Protein AF-A0A371CK07-F1 (afdb_monomer_lite)

Foldseek 3Di:
DQEDEAEQDDPADAVQVVCVVCLNHAEYEYDHPPPPPDLADDPLLVVLLVRNQVLQVDPPTPHARAEYAEYEEALSNLLSNNGQYAYAEYEYPEPREEPNCLVSVLSSLQRHLYQYYAYEYEYDCNLVSVLVSLQDPSVQNHAYYHYEYEYALVCLQPLVLVSLVSSLVSLLNHLYAEAHYEYEDAHNDDDCVPDDPDPDDDDPPDRRNHLVSVVPDDPQVSVVSSCVSRVNYAWYKYWYFPSDDDDDPDDTPIDIHIDGDPPDDD

Radius of gyration: 21.08 Å; chains: 1; bounding box: 51×29×76 Å

Secondary structure (DSSP, 8-state):
--EEEEESS-SS--HHHHHHH-TT--EEEEESSGGG--SS--HHHHHHHHHHHHHHHSTT---S-S-EEEEES-HHHHHHHT--S-EEEEE--TT-B-GGGHHHHHHHHHHTT-SEEEEEEESTTHHHHHHHHHHSGGGTT--EEEEEEE--GGGTTS-HHHHHHHHHHHHTTS--SEEEEEEE-TT-SPPGGG----SSS---PPPPHHHHHHHH--HHHHHHHHHHH-TT--EEEEEEE-S--SSS------EEEEEE------

Structure (mmCIF, N/CA/C/O backbone):
data_AF-A0A371CK07-F1
#
_entry.id   AF-A0A371CK07-F1
#
loop_
_atom_site.group_PDB
_atom_site.id
_atom_site.type_symbol
_atom_site.label_atom_id
_atom_site.label_alt_id
_atom_site.label_comp_id
_atom_site.label_asym_id
_atom_site.label_entity_id
_atom_site.label_seq_id
_atom_site.pdbx_PDB_ins_code
_atom_site.Cartn_x
_atom_site.Cartn_y
_atom_site.Cartn_z
_atom_site.occupancy
_atom_site.B_iso_or_equiv
_atom_site.auth_seq_id
_atom_site.auth_comp_id
_atom_site.auth_asym_id
_atom_site.auth_atom_id
_atom_site.pdbx_PDB_model_num
ATOM 1 N N . MET A 1 1 ? 5.806 -17.528 -21.818 1.00 67.38 1 MET A N 1
ATOM 2 C CA . MET A 1 1 ? 5.915 -17.687 -20.349 1.00 67.38 1 MET A CA 1
ATOM 3 C C . MET A 1 1 ? 5.218 -16.496 -19.688 1.00 67.38 1 MET A C 1
ATOM 5 O O . MET A 1 1 ? 5.506 -15.380 -20.093 1.00 67.38 1 MET A O 1
ATOM 9 N N . ARG A 1 2 ? 4.246 -16.710 -18.781 1.00 90.62 2 ARG A N 1
ATOM 10 C CA . ARG A 1 2 ? 3.428 -15.634 -18.153 1.00 90.62 2 ARG A CA 1
ATOM 11 C C . ARG A 1 2 ? 3.795 -15.343 -16.693 1.00 90.62 2 ARG A C 1
ATOM 13 O O . ARG A 1 2 ? 3.223 -14.444 -16.086 1.00 90.62 2 ARG A O 1
ATOM 20 N N . ARG A 1 3 ? 4.719 -16.114 -16.125 1.00 95.56 3 ARG A N 1
ATOM 21 C CA . ARG A 1 3 ? 5.162 -16.002 -14.735 1.00 95.56 3 ARG A CA 1
ATOM 22 C C . ARG A 1 3 ? 6.683 -15.982 -14.725 1.00 95.56 3 ARG A C 1
ATOM 24 O O . ARG A 1 3 ? 7.285 -16.824 -15.387 1.00 95.56 3 ARG A O 1
ATOM 31 N N . LEU A 1 4 ? 7.270 -15.045 -13.997 1.00 93.62 4 LEU A N 1
ATOM 32 C CA . LEU A 1 4 ? 8.710 -14.915 -13.816 1.00 93.62 4 LEU A CA 1
ATOM 33 C C . LEU A 1 4 ? 8.997 -14.821 -12.321 1.00 93.62 4 LEU A C 1
ATOM 35 O O . LEU A 1 4 ? 8.285 -14.146 -11.578 1.00 93.62 4 LEU A O 1
ATOM 39 N N . THR A 1 5 ? 10.031 -15.521 -11.880 1.00 92.25 5 THR A N 1
ATOM 40 C CA . THR A 1 5 ? 10.536 -15.439 -10.514 1.00 92.25 5 THR A CA 1
ATOM 41 C C . THR A 1 5 ? 12.024 -15.163 -10.587 1.00 92.25 5 THR A C 1
ATOM 43 O O . THR A 1 5 ? 12.745 -15.895 -11.259 1.00 92.25 5 THR A O 1
ATOM 46 N N . ILE A 1 6 ? 12.457 -14.094 -9.930 1.00 88.75 6 ILE A N 1
ATOM 47 C CA . ILE A 1 6 ? 13.848 -13.656 -9.872 1.00 88.75 6 ILE A CA 1
ATOM 48 C C . ILE A 1 6 ? 14.352 -13.964 -8.466 1.00 88.75 6 ILE A C 1
ATOM 50 O O . ILE A 1 6 ? 13.776 -13.492 -7.487 1.00 88.75 6 ILE A O 1
ATOM 54 N N . ARG A 1 7 ? 15.393 -14.791 -8.370 1.00 85.44 7 ARG A N 1
ATOM 55 C CA . ARG A 1 7 ? 16.017 -15.214 -7.109 1.00 85.44 7 ARG A CA 1
ATOM 56 C C . ARG A 1 7 ? 17.527 -15.131 -7.235 1.00 85.44 7 ARG A C 1
ATOM 58 O O . ARG A 1 7 ? 18.016 -15.423 -8.314 1.00 85.44 7 ARG A O 1
ATOM 65 N N . ASN A 1 8 ? 18.215 -14.775 -6.147 1.00 66.62 8 ASN A N 1
ATOM 66 C CA . ASN A 1 8 ? 19.645 -15.003 -5.850 1.00 66.62 8 ASN A CA 1
ATOM 67 C C . ASN A 1 8 ? 20.728 -14.763 -6.933 1.00 66.62 8 ASN A C 1
ATOM 69 O O . ASN A 1 8 ? 21.891 -15.053 -6.666 1.00 66.62 8 ASN A O 1
ATOM 73 N N . ASP A 1 9 ? 20.410 -14.202 -8.100 1.00 58.09 9 ASP A N 1
ATOM 74 C CA . ASP A 1 9 ? 21.341 -14.192 -9.236 1.00 58.09 9 ASP A CA 1
ATOM 75 C C . ASP A 1 9 ? 21.951 -12.808 -9.524 1.00 58.09 9 ASP A C 1
ATOM 77 O O . ASP A 1 9 ? 23.034 -12.723 -10.097 1.00 58.09 9 ASP A O 1
ATOM 81 N N . CYS A 1 10 ? 21.296 -11.711 -9.124 1.00 61.22 10 CYS A N 1
ATOM 82 C CA . CYS A 1 10 ? 21.758 -10.327 -9.301 1.00 61.22 10 CYS A CA 1
ATOM 83 C C . CYS A 1 10 ? 21.074 -9.415 -8.275 1.00 61.22 10 CYS A C 1
ATOM 85 O O . CYS A 1 10 ? 19.855 -9.474 -8.135 1.00 61.22 10 CYS A O 1
ATOM 87 N N . ARG A 1 11 ? 21.841 -8.534 -7.616 1.00 71.44 11 ARG A N 1
ATOM 88 C CA . ARG A 1 11 ? 21.353 -7.632 -6.556 1.00 71.44 11 ARG A CA 1
ATOM 89 C C . ARG A 1 11 ? 20.176 -6.751 -7.012 1.00 71.44 11 ARG A C 1
ATOM 91 O O . ARG A 1 11 ? 19.205 -6.617 -6.283 1.00 71.44 11 ARG A O 1
ATOM 98 N N . TYR A 1 12 ? 20.235 -6.246 -8.249 1.00 84.50 12 TYR A N 1
ATOM 99 C CA . TYR A 1 12 ? 19.142 -5.533 -8.916 1.00 84.50 12 TYR A CA 1
ATOM 100 C C . TYR A 1 12 ? 19.119 -5.879 -10.414 1.00 84.50 12 TYR A C 1
ATOM 102 O O . TYR A 1 12 ? 20.015 -5.460 -11.156 1.00 84.50 12 TYR A O 1
ATOM 110 N N . PRO A 1 13 ? 18.142 -6.664 -10.898 1.00 87.88 13 PRO A N 1
ATOM 111 C CA . PRO A 1 13 ? 18.114 -7.098 -12.289 1.00 87.88 13 PRO A CA 1
ATOM 112 C C . PRO A 1 13 ? 17.780 -5.935 -13.236 1.00 87.88 13 PRO A C 1
ATOM 114 O O . PRO A 1 13 ? 17.049 -5.001 -12.895 1.00 87.88 13 PRO A O 1
ATOM 117 N N . ARG A 1 14 ? 18.295 -6.015 -14.469 1.00 90.31 14 ARG A N 1
ATOM 118 C CA . ARG A 1 14 ? 17.934 -5.086 -15.547 1.00 90.31 14 ARG A CA 1
ATOM 119 C C . ARG A 1 14 ? 16.592 -5.482 -16.152 1.00 90.31 14 ARG A C 1
ATOM 121 O O . ARG A 1 14 ? 16.428 -6.624 -16.579 1.00 90.31 14 ARG A O 1
ATOM 128 N N . LEU A 1 15 ? 15.656 -4.540 -16.250 1.00 90.75 15 LEU A N 1
ATOM 129 C CA . LEU A 1 15 ? 14.314 -4.835 -16.762 1.00 90.75 15 LEU A CA 1
ATOM 130 C C . LEU A 1 15 ? 14.246 -5.019 -18.278 1.00 90.75 15 LEU A C 1
ATOM 132 O O . LEU A 1 15 ? 13.551 -5.921 -18.738 1.00 90.75 15 LEU A O 1
ATOM 136 N N . ALA A 1 16 ? 14.952 -4.207 -19.070 1.00 91.75 16 ALA A N 1
ATOM 137 C CA . ALA A 1 16 ? 14.798 -4.226 -20.530 1.00 91.75 16 ALA A CA 1
ATOM 138 C C . ALA A 1 16 ? 14.999 -5.621 -21.176 1.00 91.75 16 ALA A C 1
ATOM 140 O O . ALA A 1 16 ? 14.166 -6.009 -22.003 1.00 91.75 16 ALA A O 1
ATOM 141 N N . PRO A 1 17 ? 16.012 -6.430 -20.793 1.00 91.50 17 PRO A N 1
ATOM 142 C CA . PRO A 1 17 ? 16.138 -7.804 -21.287 1.00 91.50 17 PRO A CA 1
ATOM 143 C C . PRO A 1 17 ? 14.953 -8.700 -20.900 1.00 91.50 17 PRO A C 1
ATOM 145 O O . PRO A 1 17 ? 14.484 -9.491 -21.718 1.00 91.50 17 PRO A O 1
ATOM 148 N N . LEU A 1 18 ? 14.437 -8.553 -19.676 1.00 91.50 18 LEU A N 1
ATOM 149 C CA . LEU A 1 18 ? 13.309 -9.339 -19.176 1.00 91.50 18 LEU A CA 1
ATOM 150 C C . LEU A 1 18 ? 12.012 -8.985 -19.904 1.00 91.50 18 LEU A C 1
ATOM 152 O O . LEU A 1 18 ? 11.252 -9.880 -20.265 1.00 91.50 18 LEU A O 1
ATOM 156 N N . ILE A 1 19 ? 11.778 -7.701 -20.177 1.00 92.88 19 ILE A N 1
ATOM 157 C CA . ILE A 1 19 ? 10.600 -7.256 -20.927 1.00 92.88 19 ILE A CA 1
ATOM 158 C C . ILE A 1 19 ? 10.635 -7.819 -22.354 1.00 92.88 19 ILE A C 1
ATOM 160 O O . ILE A 1 19 ? 9.629 -8.350 -22.824 1.00 92.88 19 ILE A O 1
ATOM 164 N N . ARG A 1 20 ? 11.800 -7.783 -23.021 1.00 92.25 20 ARG A N 1
ATOM 165 C CA . ARG A 1 20 ? 11.984 -8.364 -24.367 1.00 92.25 20 ARG A CA 1
ATOM 166 C C . ARG A 1 20 ? 11.754 -9.877 -24.384 1.00 92.25 20 ARG A C 1
ATOM 168 O O . ARG A 1 20 ? 11.103 -10.378 -25.295 1.00 92.25 20 ARG A O 1
ATOM 175 N N . ALA A 1 21 ? 12.270 -10.598 -23.389 1.00 92.88 21 ALA A N 1
ATOM 176 C CA . ALA A 1 21 ? 12.122 -12.051 -23.295 1.00 92.88 21 ALA A CA 1
ATOM 177 C C . ALA A 1 21 ? 10.692 -12.484 -22.919 1.00 92.88 21 ALA A C 1
ATOM 179 O O . ALA A 1 21 ? 10.221 -13.540 -23.350 1.00 92.88 21 ALA A O 1
ATOM 180 N N . TYR A 1 22 ? 9.986 -11.667 -22.132 1.00 94.00 22 TYR A N 1
ATOM 181 C CA . TYR A 1 22 ? 8.676 -11.987 -21.566 1.00 94.00 22 TYR A CA 1
ATOM 182 C C . TYR A 1 22 ? 7.652 -10.862 -21.804 1.00 94.00 22 TYR A C 1
ATOM 184 O O . TYR A 1 22 ? 7.143 -10.285 -20.845 1.00 94.00 22 TYR A O 1
ATOM 192 N N . PRO A 1 23 ? 7.274 -10.550 -23.057 1.00 91.81 23 PRO A N 1
ATOM 193 C CA . PRO A 1 23 ? 6.410 -9.400 -23.359 1.00 91.81 23 PRO A CA 1
ATOM 194 C C . PRO A 1 23 ? 4.980 -9.529 -22.805 1.00 91.81 23 PRO A C 1
ATOM 196 O O . PRO A 1 23 ? 4.318 -8.526 -22.554 1.00 91.81 23 PRO A O 1
ATOM 199 N N . ASN A 1 24 ? 4.512 -10.762 -22.580 1.00 92.88 24 ASN A N 1
ATOM 200 C CA . ASN A 1 24 ? 3.179 -11.079 -22.048 1.00 92.88 24 ASN A CA 1
ATOM 201 C C . ASN A 1 24 ? 3.237 -11.548 -20.583 1.00 92.88 24 ASN A C 1
ATOM 203 O O . ASN A 1 24 ? 2.481 -12.440 -20.177 1.00 92.88 24 ASN A O 1
ATOM 207 N N . LEU A 1 25 ? 4.195 -11.028 -19.809 1.00 95.88 25 LEU A N 1
ATOM 208 C CA . LEU A 1 25 ? 4.318 -11.351 -18.393 1.00 95.88 25 LEU A CA 1
ATOM 209 C C . LEU A 1 25 ? 3.061 -10.893 -17.644 1.00 95.88 25 LEU A C 1
ATOM 211 O O . LEU A 1 25 ? 2.589 -9.782 -17.844 1.00 95.88 25 LEU A O 1
ATOM 215 N N . ALA A 1 26 ? 2.516 -11.761 -16.796 1.00 95.88 26 ALA A N 1
ATOM 216 C CA . ALA A 1 26 ? 1.355 -11.463 -15.961 1.00 95.88 26 ALA A CA 1
ATOM 217 C C . ALA A 1 26 ? 1.714 -11.468 -14.470 1.00 95.88 26 ALA A C 1
ATOM 219 O O . ALA A 1 26 ? 1.147 -10.701 -13.703 1.00 95.88 26 ALA A O 1
ATOM 220 N N . TYR A 1 27 ? 2.669 -12.305 -14.068 1.00 96.75 27 TYR A N 1
ATOM 221 C CA . TYR A 1 27 ? 3.100 -12.449 -12.683 1.00 96.75 27 TYR A CA 1
ATOM 222 C C . TYR A 1 27 ? 4.609 -12.258 -12.569 1.00 96.75 27 TYR A C 1
ATOM 224 O O . TYR A 1 27 ? 5.368 -12.942 -13.267 1.00 96.75 27 TYR A O 1
ATOM 232 N N . LEU A 1 28 ? 5.032 -11.391 -11.655 1.00 95.25 28 LEU A N 1
ATOM 233 C CA . LEU A 1 28 ? 6.435 -11.166 -11.324 1.00 95.25 28 LEU A CA 1
ATOM 234 C C . LEU A 1 28 ? 6.653 -11.369 -9.822 1.00 95.25 28 LEU A C 1
ATOM 236 O O . LEU A 1 28 ? 6.004 -10.724 -9.009 1.00 95.25 28 LEU A O 1
ATOM 240 N N . ASN A 1 29 ? 7.580 -12.248 -9.456 1.00 93.38 29 ASN A N 1
ATOM 241 C CA . ASN A 1 29 ? 8.035 -12.411 -8.077 1.00 93.38 29 ASN A CA 1
ATOM 242 C C . ASN A 1 29 ? 9.526 -12.104 -7.999 1.00 93.38 29 ASN A C 1
ATOM 244 O O . ASN A 1 29 ? 10.303 -12.656 -8.782 1.00 93.38 29 ASN A O 1
ATOM 248 N N . VAL A 1 30 ? 9.909 -11.225 -7.083 1.00 89.75 30 VAL A N 1
ATOM 249 C CA . VAL A 1 30 ? 11.284 -10.771 -6.902 1.00 89.75 30 VAL A CA 1
ATOM 250 C C . VAL A 1 30 ? 11.665 -10.999 -5.448 1.00 89.75 30 VAL A C 1
ATOM 252 O O . VAL A 1 30 ? 10.967 -10.564 -4.533 1.00 89.75 30 VAL A O 1
ATOM 255 N N . ASN A 1 31 ? 12.718 -11.787 -5.267 1.00 85.81 31 ASN A N 1
ATOM 256 C CA . ASN A 1 31 ? 13.305 -12.087 -3.974 1.00 85.81 31 ASN A CA 1
ATOM 257 C C . ASN A 1 31 ? 14.806 -12.323 -4.178 1.00 85.81 31 ASN A C 1
ATOM 259 O O . ASN A 1 31 ? 15.270 -13.468 -4.255 1.00 85.81 31 ASN A O 1
ATOM 263 N N . THR A 1 32 ? 15.551 -11.240 -4.383 1.00 77.69 32 THR A N 1
ATOM 264 C CA . THR A 1 32 ? 16.993 -11.288 -4.667 1.00 77.69 32 THR A CA 1
ATOM 265 C C . THR A 1 32 ? 17.848 -11.308 -3.409 1.00 77.69 32 THR A C 1
ATOM 267 O O . THR A 1 32 ? 18.971 -11.802 -3.474 1.00 77.69 32 THR A O 1
ATOM 270 N N . PHE A 1 33 ? 17.337 -10.810 -2.279 1.00 71.94 33 PHE A N 1
ATOM 271 C CA . PHE A 1 33 ? 18.079 -10.741 -1.012 1.00 71.94 33 PHE A CA 1
ATOM 272 C C . PHE A 1 33 ? 17.655 -11.786 0.031 1.00 71.94 33 PHE A C 1
ATOM 274 O O . PHE A 1 33 ? 18.243 -11.848 1.116 1.00 71.94 33 PHE A O 1
ATOM 281 N N . GLY A 1 34 ? 16.647 -12.614 -0.257 1.00 67.69 34 GLY A N 1
ATOM 282 C CA . GLY A 1 34 ? 16.075 -13.511 0.746 1.00 67.69 34 GLY A CA 1
ATOM 283 C C . GLY A 1 34 ? 15.498 -12.729 1.931 1.00 67.69 34 GLY A C 1
ATOM 284 O O . GLY A 1 34 ? 15.073 -11.583 1.796 1.00 67.69 34 GLY A O 1
ATOM 285 N N . ASP A 1 35 ? 15.566 -13.323 3.122 1.00 57.75 35 ASP A N 1
ATOM 286 C CA . ASP A 1 35 ? 15.069 -12.714 4.369 1.00 57.75 35 ASP A CA 1
ATOM 287 C C . ASP A 1 35 ? 15.982 -11.591 4.906 1.00 57.75 35 ASP A C 1
ATOM 289 O O . ASP A 1 35 ? 15.737 -11.036 5.974 1.00 57.75 35 ASP A O 1
ATOM 293 N N . THR A 1 36 ? 17.059 -11.252 4.185 1.00 55.62 36 THR A N 1
ATOM 294 C CA . THR A 1 36 ? 18.037 -10.227 4.594 1.00 55.62 36 THR A CA 1
ATOM 295 C C . THR A 1 36 ? 17.783 -8.856 3.980 1.00 55.62 36 THR A C 1
ATOM 297 O O . THR A 1 36 ? 18.638 -7.982 4.099 1.00 55.62 36 THR A O 1
ATOM 300 N N . ALA A 1 37 ? 16.637 -8.651 3.318 1.00 54.56 37 ALA A N 1
ATOM 301 C CA . ALA A 1 37 ? 16.258 -7.369 2.730 1.00 54.56 37 ALA A CA 1
ATOM 302 C C . ALA A 1 37 ? 16.215 -6.276 3.814 1.00 54.56 37 ALA A C 1
ATOM 304 O O . ALA A 1 37 ? 15.227 -6.099 4.523 1.00 54.56 37 ALA A O 1
ATOM 305 N N . TYR A 1 38 ? 17.336 -5.573 3.977 1.00 55.69 38 TYR A N 1
ATOM 306 C CA . TYR A 1 38 ? 17.519 -4.561 5.003 1.00 55.69 38 TYR A CA 1
ATOM 307 C C . TYR A 1 38 ? 16.465 -3.459 4.850 1.00 55.69 38 TYR A C 1
ATOM 309 O O . TYR A 1 38 ? 16.276 -2.907 3.769 1.00 55.69 38 TYR A O 1
ATOM 317 N N . HIS A 1 39 ? 15.838 -3.066 5.960 1.00 58.41 39 HIS A N 1
ATOM 318 C CA . HIS A 1 39 ? 14.947 -1.902 6.055 1.00 58.41 39 HIS A CA 1
ATOM 319 C C . HIS A 1 39 ? 15.687 -0.561 5.894 1.00 58.41 39 HIS A C 1
ATOM 321 O O . HIS A 1 39 ? 15.227 0.461 6.393 1.00 58.41 39 HIS A O 1
ATOM 327 N N . LEU A 1 40 ? 16.874 -0.545 5.291 1.00 62.78 40 LEU A N 1
ATOM 328 C CA . LEU A 1 40 ? 17.685 0.653 5.147 1.00 62.78 40 LEU A CA 1
ATOM 329 C C . LEU A 1 40 ? 17.635 1.133 3.698 1.00 62.78 40 LEU A C 1
ATOM 331 O O . LEU A 1 40 ? 17.698 0.306 2.787 1.00 62.78 40 LEU A O 1
ATOM 335 N N . PRO A 1 41 ? 17.552 2.455 3.478 1.00 67.19 41 PRO A N 1
ATOM 336 C CA . PRO A 1 41 ? 17.790 3.035 2.171 1.00 67.19 41 PRO A CA 1
ATOM 337 C C . PRO A 1 41 ? 19.099 2.517 1.571 1.00 67.19 41 PRO A C 1
ATOM 339 O O . PRO A 1 41 ? 20.143 2.564 2.223 1.00 67.19 41 PRO A O 1
ATOM 342 N N . ASP A 1 42 ? 19.037 2.028 0.335 1.00 77.94 42 ASP A N 1
ATOM 343 C CA . ASP A 1 42 ? 20.191 1.521 -0.400 1.00 77.94 42 ASP A CA 1
ATOM 344 C C . ASP A 1 42 ? 20.478 2.454 -1.588 1.00 77.94 42 ASP A C 1
ATOM 346 O O . ASP A 1 42 ? 19.678 2.517 -2.527 1.00 77.94 42 ASP A O 1
ATOM 350 N N . PRO A 1 43 ? 21.605 3.189 -1.592 1.00 80.62 43 PRO A N 1
ATOM 351 C CA . PRO A 1 43 ? 22.004 4.014 -2.730 1.00 80.62 43 PRO A CA 1
ATOM 352 C C . PRO A 1 43 ? 22.111 3.229 -4.046 1.00 80.62 43 PRO A C 1
ATOM 354 O O . PRO A 1 43 ? 21.886 3.787 -5.122 1.00 80.62 43 PRO A O 1
ATOM 357 N N . GLU A 1 44 ? 22.421 1.930 -3.987 1.00 86.19 44 GLU A N 1
ATOM 358 C CA . GLU A 1 44 ? 22.456 1.077 -5.176 1.00 86.19 44 GLU A CA 1
ATOM 359 C C . GLU A 1 44 ? 21.056 0.862 -5.766 1.00 86.19 44 GLU A C 1
ATOM 361 O O . GLU A 1 44 ? 20.930 0.751 -6.988 1.00 86.19 44 GLU A O 1
ATOM 366 N N . ALA A 1 45 ? 20.004 0.876 -4.938 1.00 88.31 45 ALA A N 1
ATOM 367 C CA . ALA A 1 45 ? 18.620 0.794 -5.400 1.00 88.31 45 ALA A CA 1
ATOM 368 C C . ALA A 1 45 ? 18.233 2.029 -6.228 1.00 88.31 45 ALA A C 1
ATOM 370 O O . ALA A 1 45 ? 17.596 1.889 -7.271 1.00 88.31 45 ALA A O 1
ATOM 371 N N . GLU A 1 46 ? 18.669 3.225 -5.817 1.00 90.62 46 GLU A N 1
ATOM 372 C CA . GLU A 1 46 ? 18.448 4.474 -6.562 1.00 90.62 46 GLU A CA 1
ATOM 373 C C . GLU A 1 46 ? 19.129 4.432 -7.936 1.00 90.62 46 GLU A C 1
ATOM 375 O O . GLU A 1 46 ? 18.504 4.673 -8.973 1.00 90.62 46 GLU A O 1
ATOM 380 N N . ALA A 1 47 ? 20.409 4.052 -7.963 1.00 91.50 47 ALA A N 1
ATOM 381 C CA . ALA A 1 47 ? 21.167 3.933 -9.204 1.00 91.50 47 ALA A CA 1
ATOM 382 C C . ALA A 1 47 ? 20.574 2.859 -10.133 1.00 91.50 47 ALA A C 1
ATOM 384 O O . ALA A 1 47 ? 20.464 3.062 -11.347 1.00 91.50 47 ALA A O 1
ATOM 385 N N . ALA A 1 48 ? 20.157 1.716 -9.579 1.00 92.25 48 ALA A N 1
ATOM 386 C CA . ALA A 1 48 ? 19.494 0.659 -10.333 1.00 92.25 48 ALA A CA 1
ATOM 387 C C . ALA A 1 48 ? 18.159 1.134 -10.922 1.00 92.25 48 ALA A C 1
ATOM 389 O O . ALA A 1 48 ? 17.917 0.927 -12.117 1.00 92.25 48 ALA A O 1
ATOM 390 N N . ARG A 1 49 ? 17.347 1.831 -10.119 1.00 94.44 49 ARG A N 1
ATOM 391 C CA . ARG A 1 49 ? 16.066 2.408 -10.529 1.00 94.44 49 ARG A CA 1
ATOM 392 C C . ARG A 1 49 ? 16.232 3.377 -11.686 1.00 94.44 49 ARG A C 1
ATOM 394 O O . ARG A 1 49 ? 15.546 3.221 -12.692 1.00 94.44 49 ARG A O 1
ATOM 401 N N . ALA A 1 50 ? 17.151 4.336 -11.585 1.00 93.94 50 ALA A N 1
ATOM 402 C CA . ALA A 1 50 ? 17.376 5.329 -12.635 1.00 93.94 50 ALA A CA 1
ATOM 403 C C . ALA A 1 50 ? 17.693 4.669 -13.990 1.00 93.94 50 ALA A C 1
ATOM 405 O O . ALA A 1 50 ? 17.144 5.044 -15.033 1.00 93.94 50 ALA A O 1
ATOM 406 N N . VAL A 1 51 ? 18.526 3.625 -13.981 1.00 93.88 51 VAL A N 1
ATOM 407 C CA . VAL A 1 51 ? 18.842 2.863 -15.196 1.00 93.88 51 VAL A CA 1
ATOM 408 C C . VAL A 1 51 ? 17.634 2.065 -15.693 1.00 93.88 51 VAL A C 1
ATOM 410 O O . VAL A 1 51 ? 17.362 2.046 -16.892 1.00 93.88 51 VAL A O 1
ATOM 413 N N . ASN A 1 52 ? 16.883 1.411 -14.807 1.00 94.44 52 ASN A N 1
ATOM 414 C CA . ASN A 1 52 ? 15.729 0.616 -15.221 1.00 94.44 52 ASN A CA 1
ATOM 415 C C . ASN A 1 52 ? 14.584 1.480 -15.773 1.00 94.44 52 ASN A C 1
ATOM 417 O O . ASN A 1 52 ? 14.009 1.123 -16.804 1.00 94.44 52 ASN A O 1
ATOM 421 N N . VAL A 1 53 ? 14.291 2.628 -15.157 1.00 94.31 53 VAL A N 1
ATOM 422 C CA . VAL A 1 53 ? 13.299 3.596 -15.655 1.00 94.31 53 VAL A CA 1
ATOM 423 C C . VAL A 1 53 ? 13.722 4.122 -17.025 1.00 94.31 53 VAL A C 1
ATOM 425 O O . VAL A 1 53 ? 12.966 4.004 -17.987 1.00 94.31 53 VAL A O 1
ATOM 428 N N . SER A 1 54 ? 14.952 4.630 -17.159 1.00 92.81 54 SER A N 1
ATOM 429 C CA . SER A 1 54 ? 15.437 5.162 -18.444 1.00 92.81 54 SER A CA 1
ATOM 430 C C . SER A 1 54 ? 15.423 4.110 -19.559 1.00 92.81 54 SER A C 1
ATOM 432 O O . SER A 1 54 ? 15.012 4.408 -20.680 1.00 92.81 54 SER A O 1
ATOM 434 N N . SER A 1 55 ? 15.758 2.854 -19.247 1.00 90.94 55 SER A N 1
ATOM 435 C CA . SER A 1 55 ? 15.739 1.755 -20.222 1.00 90.94 55 SER A CA 1
ATOM 436 C C . SER A 1 55 ? 14.345 1.394 -20.754 1.00 90.94 55 SER A C 1
ATOM 438 O O . SER A 1 55 ? 14.252 0.779 -21.813 1.00 90.94 55 SER A O 1
ATOM 440 N N . GLN A 1 56 ? 13.268 1.767 -20.052 1.00 91.38 56 GLN A N 1
ATOM 441 C CA . GLN A 1 56 ? 11.885 1.549 -20.499 1.00 91.38 56 GLN A CA 1
ATOM 442 C C . GLN A 1 56 ? 11.380 2.660 -21.432 1.00 91.38 56 GLN A C 1
ATOM 444 O O . GLN A 1 56 ? 10.412 2.437 -22.157 1.00 91.38 56 GLN A O 1
ATOM 449 N N . HIS A 1 57 ? 12.034 3.826 -21.442 1.00 88.06 57 HIS A N 1
ATOM 450 C CA . HIS A 1 57 ? 11.621 5.008 -22.210 1.00 88.06 57 HIS A CA 1
ATOM 451 C C . HIS A 1 57 ? 12.590 5.402 -23.338 1.00 88.06 57 HIS A C 1
ATOM 453 O O . HIS A 1 57 ? 12.320 6.362 -24.059 1.00 88.06 57 HIS A O 1
ATOM 459 N N . ALA A 1 58 ? 13.713 4.696 -23.503 1.00 87.75 58 ALA A N 1
ATOM 460 C CA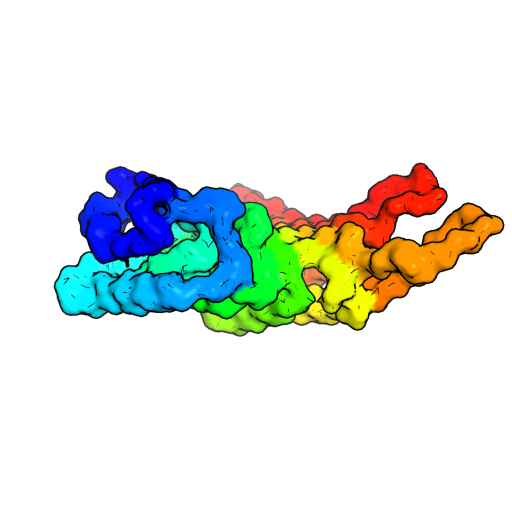 . ALA A 1 58 ? 14.644 4.935 -24.606 1.00 87.75 58 ALA A CA 1
ATOM 461 C C . ALA A 1 58 ? 13.978 4.715 -25.983 1.00 87.75 58 ALA A C 1
ATOM 463 O O . ALA A 1 58 ? 13.019 3.956 -26.110 1.00 87.75 58 ALA A O 1
ATOM 464 N N . ALA A 1 59 ? 14.493 5.364 -27.032 1.00 82.12 59 ALA A N 1
ATOM 465 C CA . ALA A 1 59 ? 13.885 5.334 -28.369 1.00 82.12 59 ALA A CA 1
ATOM 466 C C . ALA A 1 59 ? 13.801 3.920 -28.987 1.00 82.12 59 ALA A C 1
ATOM 468 O O . ALA A 1 59 ? 12.899 3.645 -29.774 1.00 82.12 59 ALA A O 1
ATOM 469 N N . ASP A 1 60 ? 14.715 3.022 -28.615 1.00 83.44 60 ASP A N 1
ATOM 470 C CA . ASP A 1 60 ? 14.774 1.608 -29.008 1.00 83.44 60 ASP A CA 1
ATOM 471 C C . ASP A 1 60 ? 14.337 0.651 -27.874 1.00 83.44 60 ASP A C 1
ATOM 473 O O . ASP A 1 60 ? 14.559 -0.571 -27.923 1.00 83.44 60 ASP A O 1
ATOM 477 N N . ALA A 1 61 ? 13.728 1.198 -26.818 1.00 81.88 61 ALA A N 1
ATOM 478 C CA . ALA A 1 61 ? 13.264 0.423 -25.682 1.00 81.88 61 ALA A CA 1
ATOM 479 C C . ALA A 1 61 ? 12.103 -0.500 -26.080 1.00 81.88 61 ALA A C 1
ATOM 481 O O . ALA A 1 61 ? 11.257 -0.138 -26.897 1.00 81.88 61 ALA A O 1
ATOM 482 N N . PRO A 1 62 ? 11.980 -1.672 -25.434 1.00 80.44 62 PRO A N 1
ATOM 483 C CA . PRO A 1 62 ? 10.786 -2.506 -25.571 1.00 80.44 62 PRO A CA 1
ATOM 484 C C . PRO A 1 62 ? 9.510 -1.854 -24.995 1.00 80.44 62 PRO A C 1
ATOM 486 O O . PRO A 1 62 ? 8.430 -2.424 -25.139 1.00 80.44 62 PRO A O 1
ATOM 489 N N . GLY A 1 63 ? 9.629 -0.691 -24.342 1.00 88.69 63 GLY A N 1
ATOM 490 C CA . GLY A 1 63 ? 8.589 -0.102 -23.502 1.00 88.69 63 GLY A CA 1
ATOM 491 C C . GLY A 1 63 ? 8.463 -0.816 -22.150 1.00 88.69 63 GLY A C 1
ATOM 492 O O . GLY A 1 63 ? 9.120 -1.836 -21.931 1.00 88.69 63 GLY A O 1
ATOM 493 N N . PRO A 1 64 ? 7.633 -0.308 -21.224 1.00 91.56 64 PRO A N 1
ATOM 494 C CA . PRO A 1 64 ? 7.225 -1.058 -20.040 1.00 91.56 64 PRO A CA 1
ATOM 495 C C . PRO A 1 64 ? 6.308 -2.233 -20.425 1.00 91.56 64 PRO A C 1
ATOM 497 O O . PRO A 1 64 ? 5.716 -2.263 -21.508 1.00 91.56 64 PRO A O 1
ATOM 500 N N . TRP A 1 65 ? 6.130 -3.199 -19.518 1.00 92.69 65 TRP A N 1
ATOM 501 C CA . TRP A 1 65 ? 5.068 -4.196 -19.685 1.00 92.69 65 TRP A CA 1
ATOM 502 C C . TRP A 1 65 ? 3.704 -3.510 -19.813 1.00 92.69 65 TRP A C 1
ATOM 504 O O . TRP A 1 65 ? 3.396 -2.578 -19.077 1.00 92.69 65 TRP A O 1
ATOM 514 N N . ARG A 1 66 ? 2.849 -3.999 -20.721 1.00 91.38 66 ARG A N 1
ATOM 515 C CA . ARG A 1 66 ? 1.517 -3.403 -20.941 1.00 91.38 66 ARG A CA 1
ATOM 516 C C . ARG A 1 66 ? 0.638 -3.446 -19.692 1.00 91.38 66 ARG A C 1
ATOM 518 O O . ARG A 1 66 ? -0.150 -2.535 -19.464 1.00 91.38 66 ARG A O 1
ATOM 525 N N . ARG A 1 67 ? 0.729 -4.541 -18.936 1.00 91.94 67 ARG A N 1
ATOM 526 C CA . ARG A 1 67 ? 0.012 -4.770 -17.682 1.00 91.94 67 ARG A CA 1
ATOM 527 C C . ARG A 1 67 ? 0.634 -5.952 -16.955 1.00 91.94 67 ARG A C 1
ATOM 529 O O . ARG A 1 67 ? 0.923 -6.960 -17.594 1.00 91.94 67 ARG A O 1
ATOM 536 N N . LEU A 1 68 ? 0.745 -5.857 -15.636 1.00 95.50 68 LEU A N 1
ATOM 537 C CA . LEU A 1 68 ? 0.978 -7.008 -14.766 1.00 95.50 68 LEU A CA 1
ATOM 538 C C . LEU A 1 68 ? -0.300 -7.299 -13.976 1.00 95.50 68 LEU A C 1
ATOM 540 O O . LEU A 1 68 ? -1.012 -6.392 -13.546 1.00 95.50 68 LEU A O 1
ATOM 544 N N . GLU A 1 69 ? -0.632 -8.571 -13.813 1.00 96.25 69 GLU A N 1
ATOM 545 C CA . GLU A 1 69 ? -1.755 -8.993 -12.975 1.00 96.25 69 GLU A CA 1
ATOM 546 C C . GLU A 1 69 ? -1.351 -8.966 -11.500 1.00 96.25 69 GLU A C 1
ATOM 548 O O . GLU A 1 69 ? -2.109 -8.459 -10.679 1.00 96.25 69 GLU A O 1
ATOM 553 N N . GLU A 1 70 ? -0.146 -9.434 -11.171 1.00 96.94 70 GLU A N 1
ATOM 554 C CA . GLU A 1 70 ? 0.353 -9.475 -9.796 1.00 96.94 70 GLU A CA 1
ATOM 555 C C . GLU A 1 70 ? 1.875 -9.294 -9.750 1.00 96.94 70 GLU A C 1
ATOM 557 O O . GLU A 1 70 ? 2.616 -9.858 -10.566 1.00 96.94 70 GLU A O 1
ATOM 562 N N . ILE A 1 71 ? 2.334 -8.526 -8.765 1.00 95.75 71 ILE A N 1
ATOM 563 C CA . ILE A 1 71 ? 3.741 -8.411 -8.400 1.00 95.75 71 ILE A CA 1
ATOM 564 C C . ILE A 1 71 ? 3.935 -8.748 -6.925 1.00 95.75 71 ILE A C 1
ATOM 566 O O . ILE A 1 71 ? 3.151 -8.328 -6.073 1.00 95.75 71 ILE A O 1
ATOM 570 N N . VAL A 1 72 ? 4.984 -9.512 -6.636 1.00 94.44 72 VAL A N 1
ATOM 571 C CA . VAL A 1 72 ? 5.345 -9.934 -5.284 1.00 94.44 72 VAL A CA 1
ATOM 572 C C . VAL A 1 72 ? 6.812 -9.627 -5.028 1.00 94.44 72 VAL A C 1
ATOM 574 O O . VAL A 1 72 ? 7.655 -10.002 -5.840 1.00 94.44 72 VAL A O 1
ATOM 577 N N . GLY A 1 73 ? 7.128 -8.985 -3.909 1.00 91.19 73 GLY A N 1
ATOM 578 C CA . GLY A 1 73 ? 8.517 -8.799 -3.486 1.00 91.19 73 GLY A CA 1
ATOM 579 C C . GLY A 1 73 ? 8.704 -7.697 -2.443 1.00 91.19 73 GLY A C 1
ATOM 580 O O . GLY A 1 73 ? 7.755 -6.960 -2.163 1.00 91.19 73 GLY A O 1
ATOM 581 N N . PRO A 1 74 ? 9.908 -7.576 -1.858 1.00 88.88 74 PRO A N 1
ATOM 582 C CA . PRO A 1 74 ? 10.247 -6.510 -0.916 1.00 88.88 74 PRO A CA 1
ATOM 583 C C . PRO A 1 74 ? 10.206 -5.128 -1.572 1.00 88.88 74 PRO A C 1
ATOM 585 O O . PRO A 1 74 ? 10.618 -4.962 -2.720 1.00 88.88 74 PRO A O 1
ATOM 588 N N . ILE A 1 75 ? 9.770 -4.102 -0.836 1.00 90.31 75 ILE A N 1
ATOM 589 C CA . ILE A 1 75 ? 9.532 -2.779 -1.430 1.00 90.31 75 ILE A CA 1
ATOM 590 C C . ILE A 1 75 ? 10.800 -2.117 -1.990 1.00 90.31 75 ILE A C 1
ATOM 592 O O . ILE A 1 75 ? 10.730 -1.439 -3.011 1.00 90.31 75 ILE A O 1
ATOM 596 N N . VAL A 1 76 ? 11.960 -2.359 -1.370 1.00 88.50 76 VAL A N 1
ATOM 597 C CA . VAL A 1 76 ? 13.267 -1.851 -1.825 1.00 88.50 76 VAL A CA 1
ATOM 598 C C . VAL A 1 76 ? 13.645 -2.455 -3.182 1.00 88.50 76 VAL A C 1
ATOM 600 O O . VAL A 1 76 ? 14.056 -1.738 -4.093 1.00 88.50 76 VAL A O 1
ATOM 603 N N . GLU A 1 77 ? 13.445 -3.766 -3.354 1.00 89.00 77 GLU A N 1
ATOM 604 C CA . GLU A 1 77 ? 13.695 -4.443 -4.630 1.00 89.00 77 GLU A CA 1
ATOM 605 C C . GLU A 1 77 ? 12.750 -3.913 -5.711 1.00 89.00 77 GLU A C 1
ATOM 607 O O . GLU A 1 77 ? 13.189 -3.545 -6.799 1.00 89.00 77 GLU A O 1
ATOM 612 N N . LEU A 1 78 ? 11.454 -3.799 -5.399 1.00 92.12 78 LEU A N 1
ATOM 613 C CA . LEU A 1 78 ? 10.456 -3.275 -6.334 1.00 92.12 78 LEU A CA 1
ATOM 614 C C . LEU A 1 78 ? 10.738 -1.821 -6.733 1.00 92.12 78 LEU A C 1
ATOM 616 O O . LEU A 1 78 ? 10.554 -1.454 -7.896 1.00 92.12 78 LEU A O 1
ATOM 620 N N . TYR A 1 79 ? 11.238 -1.012 -5.799 1.00 93.50 79 TYR A N 1
ATOM 621 C CA . TYR A 1 79 ? 11.693 0.348 -6.063 1.00 93.50 79 TYR A CA 1
ATOM 622 C C . TYR A 1 79 ? 12.836 0.377 -7.079 1.00 93.50 79 TYR A C 1
ATOM 624 O O . TYR A 1 79 ? 12.742 1.100 -8.076 1.00 93.50 79 TYR A O 1
ATOM 632 N N . ALA A 1 80 ? 13.860 -0.456 -6.873 1.00 92.44 80 ALA A N 1
ATOM 633 C CA . ALA A 1 80 ? 15.023 -0.576 -7.751 1.00 92.44 80 ALA A CA 1
ATOM 634 C C . ALA A 1 80 ? 14.677 -1.073 -9.165 1.00 92.44 80 ALA A C 1
ATOM 636 O O . ALA A 1 80 ? 15.358 -0.744 -10.140 1.00 92.44 80 ALA A O 1
ATOM 637 N N . LEU A 1 81 ? 13.603 -1.855 -9.312 1.00 93.12 81 LEU A N 1
ATOM 638 C CA . LEU A 1 81 ? 13.113 -2.250 -10.633 1.00 93.12 81 LEU A CA 1
ATOM 639 C C . LEU A 1 81 ? 12.562 -1.060 -11.412 1.00 93.12 81 LEU A C 1
ATOM 641 O O . LEU A 1 81 ? 12.637 -1.077 -12.631 1.00 93.12 81 LEU A O 1
ATOM 645 N N . GLY A 1 82 ? 12.028 -0.025 -10.761 1.00 94.00 82 GLY A N 1
ATOM 646 C CA . GLY A 1 82 ? 11.560 1.167 -11.472 1.00 94.00 82 GLY A CA 1
ATOM 647 C C . GLY A 1 82 ? 10.470 0.874 -12.503 1.00 94.00 82 GLY A C 1
ATOM 648 O O . GLY A 1 82 ? 10.488 1.421 -13.603 1.00 94.00 82 GLY A O 1
ATOM 649 N N . LEU A 1 83 ? 9.559 -0.045 -12.192 1.00 93.38 83 LEU A N 1
ATOM 650 C CA . LEU A 1 83 ? 8.493 -0.467 -13.099 1.00 93.38 83 LEU A CA 1
ATOM 651 C C . LEU A 1 83 ? 7.524 0.682 -13.396 1.00 93.38 83 LEU A C 1
ATOM 653 O O . LEU A 1 83 ? 7.065 1.345 -12.476 1.00 93.38 83 LEU A O 1
ATOM 657 N N . GLN A 1 84 ? 7.199 0.891 -14.674 1.00 91.75 84 GLN A N 1
ATOM 658 C CA . GLN A 1 84 ? 6.299 1.958 -15.149 1.00 91.75 84 GLN A CA 1
ATOM 659 C C . GLN A 1 84 ? 5.063 1.362 -15.846 1.00 91.75 84 GLN A C 1
ATOM 661 O O . GLN A 1 84 ? 4.703 1.741 -16.960 1.00 91.75 84 GLN A O 1
ATOM 666 N N . ALA A 1 85 ? 4.462 0.344 -15.227 1.00 90.56 85 ALA A N 1
ATOM 667 C CA . ALA A 1 85 ? 3.374 -0.446 -15.799 1.00 90.56 85 ALA A CA 1
ATOM 668 C C . ALA A 1 85 ? 2.179 -0.516 -14.837 1.00 90.56 85 ALA A C 1
ATOM 670 O O . ALA A 1 85 ? 2.402 -0.659 -13.635 1.00 90.56 85 ALA A O 1
ATOM 671 N N . PRO A 1 86 ? 0.927 -0.521 -15.334 1.00 92.50 86 PRO A N 1
ATOM 672 C CA . PRO A 1 86 ? -0.240 -0.781 -14.499 1.00 92.50 86 PRO A CA 1
ATOM 673 C C . PRO A 1 86 ? -0.189 -2.187 -13.892 1.00 92.50 86 PRO A C 1
ATOM 675 O O . PRO A 1 86 ? -0.014 -3.177 -14.617 1.00 92.50 86 PRO A O 1
ATOM 678 N N . VAL A 1 87 ? -0.403 -2.287 -12.580 1.00 95.56 87 VAL A N 1
ATOM 679 C CA . VAL A 1 87 ? -0.387 -3.560 -11.848 1.00 95.56 87 VAL A CA 1
ATOM 680 C C . VAL A 1 87 ? -1.727 -3.829 -11.167 1.00 95.56 87 VAL A C 1
ATOM 682 O O . VAL A 1 87 ? -2.308 -2.977 -10.496 1.00 95.56 87 VAL A O 1
ATOM 685 N N . GLY A 1 88 ? -2.230 -5.052 -11.339 1.00 96.00 88 GLY A N 1
ATOM 686 C CA . GLY A 1 88 ? -3.461 -5.511 -10.702 1.00 96.00 88 GLY A CA 1
ATOM 687 C C . GLY A 1 88 ? -3.334 -5.605 -9.182 1.00 96.00 88 GLY A C 1
ATOM 688 O O . GLY A 1 88 ? -4.120 -4.986 -8.476 1.00 96.00 88 GLY A O 1
ATOM 689 N N . LEU A 1 89 ? -2.353 -6.355 -8.682 1.00 96.75 89 LEU A N 1
ATOM 690 C CA . LEU A 1 89 ? -2.120 -6.565 -7.253 1.00 96.75 89 LEU A CA 1
ATOM 691 C C . LEU A 1 89 ? -0.636 -6.416 -6.907 1.00 96.75 89 LEU A C 1
ATOM 693 O O . LEU A 1 89 ? 0.207 -7.095 -7.491 1.00 96.75 89 LEU A O 1
ATOM 697 N N . LEU A 1 90 ? -0.329 -5.574 -5.924 1.00 96.00 90 LEU A N 1
ATOM 698 C CA . LEU A 1 90 ? 0.966 -5.530 -5.252 1.00 96.00 90 LEU A CA 1
ATOM 699 C C . LEU A 1 90 ? 0.887 -6.315 -3.946 1.00 96.00 90 LEU A C 1
ATOM 701 O O . LEU A 1 90 ? 0.112 -5.956 -3.061 1.00 96.00 90 LEU A O 1
ATOM 705 N N . ARG A 1 91 ? 1.721 -7.345 -3.810 1.00 95.25 91 ARG A N 1
ATOM 706 C CA . ARG A 1 91 ? 1.895 -8.097 -2.569 1.00 95.25 91 ARG A CA 1
ATOM 707 C C . ARG A 1 91 ? 3.300 -7.886 -2.023 1.00 95.25 91 ARG A C 1
ATOM 709 O O . ARG A 1 91 ? 4.276 -8.279 -2.658 1.00 95.25 91 ARG A O 1
ATOM 716 N N . VAL A 1 92 ? 3.405 -7.325 -0.828 1.00 91.50 92 VAL A N 1
ATOM 717 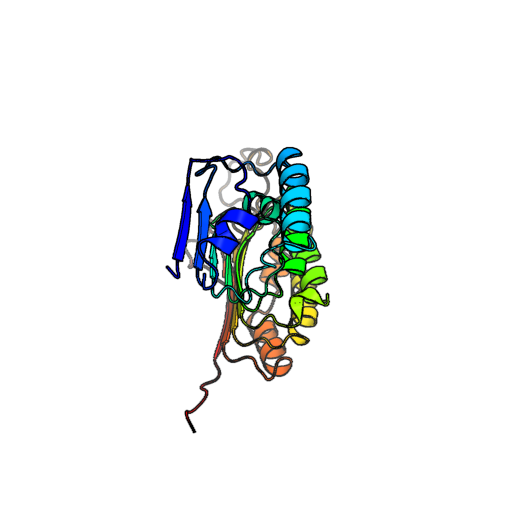C CA . VAL A 1 92 ? 4.686 -7.255 -0.115 1.00 91.50 92 VAL A CA 1
ATOM 718 C C . VAL A 1 92 ? 4.657 -8.314 0.992 1.00 91.50 92 VAL A C 1
ATOM 720 O O . VAL A 1 92 ? 3.691 -8.340 1.759 1.00 91.50 92 VAL A O 1
ATOM 723 N N . PRO A 1 93 ? 5.648 -9.225 1.056 1.00 83.00 93 PRO A N 1
ATOM 724 C CA . PRO A 1 93 ? 5.771 -10.191 2.150 1.00 83.00 93 PRO A CA 1
ATOM 725 C C . PRO A 1 93 ? 5.785 -9.521 3.538 1.00 83.00 93 PRO A C 1
ATOM 727 O O . PRO A 1 93 ? 6.018 -8.315 3.647 1.00 83.00 93 PRO A O 1
ATOM 730 N N . GLU A 1 94 ? 5.504 -10.298 4.591 1.00 69.50 94 GLU A N 1
ATOM 731 C CA . GLU A 1 94 ? 5.395 -9.790 5.968 1.00 69.50 94 GLU A CA 1
ATOM 732 C C . GLU A 1 94 ? 6.637 -8.975 6.388 1.00 69.50 94 GLU A C 1
ATOM 734 O O . GLU A 1 94 ? 7.759 -9.306 6.010 1.00 69.50 94 GLU A O 1
ATOM 739 N N . PHE A 1 95 ? 6.408 -7.896 7.152 1.00 64.38 95 PHE A N 1
ATOM 740 C CA . PHE A 1 95 ? 7.404 -6.901 7.602 1.00 64.38 95 PHE A CA 1
ATOM 741 C C . PHE A 1 95 ? 8.031 -6.025 6.503 1.00 64.38 95 PHE A C 1
ATOM 743 O O . PHE A 1 95 ? 9.066 -5.398 6.702 1.00 64.38 95 PHE A O 1
ATOM 750 N N . GLY A 1 96 ? 7.410 -5.928 5.329 1.00 67.62 96 GLY A N 1
ATOM 751 C CA . GLY A 1 96 ? 8.034 -5.245 4.197 1.00 67.62 96 GLY A CA 1
ATOM 752 C C . GLY A 1 96 ? 8.117 -3.715 4.268 1.00 67.62 96 GLY A C 1
ATOM 753 O O . GLY A 1 96 ? 8.966 -3.142 3.581 1.00 67.62 96 GLY A O 1
ATOM 754 N N . ILE A 1 97 ? 7.258 -3.037 5.041 1.00 85.31 97 ILE A N 1
ATOM 755 C CA . ILE A 1 97 ? 7.129 -1.569 5.006 1.00 85.31 97 ILE A CA 1
ATOM 756 C C . ILE A 1 97 ? 7.218 -0.973 6.412 1.00 85.31 97 ILE A C 1
ATOM 758 O O . ILE A 1 97 ? 6.423 -1.311 7.280 1.00 85.31 97 ILE A O 1
ATOM 762 N N . GLY A 1 98 ? 8.150 -0.044 6.604 1.00 86.56 98 GLY A N 1
ATOM 763 C CA . GLY A 1 98 ? 8.326 0.714 7.840 1.00 86.56 98 GLY A CA 1
ATOM 764 C C . GLY A 1 98 ? 8.859 2.115 7.558 1.00 86.56 98 GLY A C 1
ATOM 765 O O . GLY A 1 98 ? 9.210 2.425 6.418 1.00 86.56 98 GLY A O 1
ATOM 766 N N . ASP A 1 99 ? 8.978 2.954 8.589 1.00 87.00 99 ASP A N 1
ATOM 767 C CA . ASP A 1 99 ? 9.318 4.384 8.449 1.00 87.00 99 ASP A CA 1
ATOM 768 C C . ASP A 1 99 ? 10.554 4.649 7.573 1.00 87.00 99 ASP A C 1
ATOM 770 O O . ASP A 1 99 ? 10.602 5.603 6.799 1.00 87.00 99 ASP A O 1
ATOM 774 N N . ARG A 1 100 ? 11.537 3.747 7.624 1.00 84.88 100 ARG A N 1
ATOM 775 C CA . ARG A 1 100 ? 12.801 3.862 6.885 1.00 84.88 100 ARG A CA 1
ATOM 776 C C . ARG A 1 100 ? 12.687 3.645 5.374 1.00 84.88 100 ARG A C 1
ATOM 778 O O . ARG A 1 100 ? 13.591 4.049 4.650 1.00 84.88 100 ARG A O 1
ATOM 785 N N . ASN A 1 101 ? 11.631 2.988 4.891 1.00 86.75 101 ASN A N 1
ATOM 786 C CA . ASN A 1 101 ? 11.440 2.674 3.469 1.00 86.75 101 ASN A CA 1
ATOM 787 C C . ASN A 1 101 ? 10.123 3.236 2.892 1.00 86.75 101 ASN A C 1
ATOM 789 O O . ASN A 1 101 ? 9.740 2.896 1.767 1.00 86.75 101 ASN A O 1
ATOM 793 N N . LEU A 1 102 ? 9.461 4.149 3.616 1.00 89.06 102 LEU A N 1
ATOM 794 C CA . LEU A 1 102 ? 8.205 4.778 3.192 1.00 89.06 102 LEU A CA 1
ATOM 795 C C . LEU A 1 102 ? 8.317 5.569 1.890 1.00 89.06 102 LEU A C 1
ATOM 797 O O . LEU A 1 102 ? 7.359 5.603 1.116 1.00 89.06 102 LEU A O 1
ATOM 801 N N . ASP A 1 103 ? 9.457 6.199 1.618 1.00 91.25 103 ASP A N 1
ATOM 802 C CA . ASP A 1 103 ? 9.639 6.964 0.380 1.00 91.25 103 ASP A CA 1
ATOM 803 C C . ASP A 1 103 ? 9.748 6.047 -0.845 1.00 91.25 103 ASP A C 1
ATOM 805 O O . ASP A 1 103 ? 9.198 6.352 -1.911 1.00 91.25 103 ASP A O 1
ATOM 809 N N . TYR A 1 104 ? 10.347 4.865 -0.679 1.00 91.81 104 TYR A N 1
ATOM 810 C CA . TYR A 1 104 ? 10.339 3.826 -1.706 1.00 91.81 104 TYR A CA 1
ATOM 811 C C . TYR A 1 104 ? 8.927 3.311 -1.953 1.00 91.81 104 TYR A C 1
ATOM 813 O O . TYR A 1 104 ? 8.496 3.249 -3.106 1.00 91.81 104 TYR A O 1
ATOM 821 N N . PHE A 1 105 ? 8.173 3.027 -0.885 1.00 91.88 105 PHE A N 1
ATOM 822 C CA . PHE A 1 105 ? 6.766 2.643 -0.997 1.00 91.88 105 PHE A CA 1
ATOM 823 C C . PHE A 1 105 ? 5.938 3.704 -1.723 1.00 91.88 105 PHE A C 1
ATOM 825 O O . PHE A 1 105 ? 5.239 3.387 -2.682 1.00 91.88 105 PHE A O 1
ATOM 832 N N . SER A 1 106 ? 6.065 4.966 -1.319 1.00 92.62 106 SER A N 1
ATOM 833 C CA . SER A 1 106 ? 5.332 6.094 -1.903 1.00 92.62 106 SER A CA 1
ATOM 834 C C . SER A 1 106 ? 5.607 6.241 -3.400 1.00 92.62 106 SER A C 1
ATOM 836 O O . SER A 1 106 ? 4.702 6.546 -4.181 1.00 92.62 106 SER A O 1
ATOM 838 N N . THR A 1 107 ? 6.853 5.997 -3.808 1.00 93.31 107 THR A N 1
ATOM 839 C CA . THR A 1 107 ? 7.264 6.053 -5.212 1.00 93.31 107 THR A CA 1
ATOM 840 C C . THR A 1 107 ? 6.700 4.875 -6.004 1.00 93.31 107 THR A C 1
ATOM 842 O O . THR A 1 107 ? 6.033 5.088 -7.015 1.00 93.31 107 THR A O 1
ATOM 845 N N . VAL A 1 108 ? 6.875 3.643 -5.512 1.00 93.56 108 VAL A N 1
ATOM 846 C CA . VAL A 1 108 ? 6.332 2.427 -6.146 1.00 93.56 108 VAL A CA 1
ATOM 847 C C . VAL A 1 108 ? 4.810 2.510 -6.278 1.00 93.56 108 VAL A C 1
ATOM 849 O O . VAL A 1 108 ? 4.254 2.198 -7.329 1.00 93.56 108 VAL A O 1
ATOM 852 N N . PHE A 1 109 ? 4.123 2.980 -5.238 1.00 92.94 109 PHE A N 1
ATOM 853 C CA . PHE A 1 109 ? 2.674 3.158 -5.242 1.00 92.94 109 PHE A CA 1
ATOM 854 C C . PHE A 1 109 ? 2.214 4.102 -6.362 1.00 92.94 109 PHE A C 1
ATOM 856 O O . PHE A 1 109 ? 1.212 3.839 -7.027 1.00 92.94 109 PHE A O 1
ATOM 863 N N . ARG A 1 110 ? 2.961 5.186 -6.602 1.00 90.19 110 ARG A N 1
ATOM 864 C CA . ARG A 1 110 ? 2.651 6.176 -7.641 1.00 90.19 110 ARG A CA 1
ATOM 865 C C . ARG A 1 110 ? 2.901 5.649 -9.052 1.00 90.19 110 ARG A C 1
ATOM 867 O O . ARG A 1 110 ? 2.100 5.929 -9.940 1.00 90.19 110 ARG A O 1
ATOM 874 N N . ASP A 1 111 ? 3.984 4.903 -9.248 1.00 91.12 111 ASP A N 1
ATOM 875 C CA . ASP A 1 111 ? 4.391 4.414 -10.568 1.00 91.12 111 ASP A CA 1
ATOM 876 C C . ASP A 1 111 ? 3.452 3.334 -11.131 1.00 91.12 111 ASP A C 1
ATOM 878 O O . ASP A 1 111 ? 3.248 3.248 -12.341 1.00 91.12 111 ASP A O 1
ATOM 882 N N . LEU A 1 112 ? 2.894 2.485 -10.260 1.00 91.25 112 LEU A N 1
ATOM 883 C CA . LEU A 1 112 ? 2.280 1.217 -10.671 1.00 91.25 112 LEU A CA 1
ATOM 884 C C . LEU A 1 112 ? 0.768 1.258 -10.924 1.00 91.25 112 LEU A C 1
ATOM 886 O O . LEU A 1 112 ? 0.207 0.230 -11.306 1.00 91.25 112 LEU A O 1
ATOM 890 N N . GLN A 1 113 ? 0.095 2.396 -10.709 1.00 88.56 113 GLN A N 1
ATOM 891 C CA . GLN A 1 113 ? -1.366 2.543 -10.878 1.00 88.56 113 GLN A CA 1
ATOM 892 C C . GLN A 1 113 ? -2.151 1.334 -10.326 1.00 88.56 113 GLN A C 1
ATOM 894 O O . GLN A 1 113 ? -2.870 0.638 -11.049 1.00 88.56 113 GLN A O 1
ATOM 899 N N . LEU A 1 114 ? -1.934 1.041 -9.044 1.00 94.12 114 LEU A N 1
ATOM 900 C CA . LEU A 1 114 ? -2.346 -0.209 -8.409 1.00 94.12 114 LEU A CA 1
ATOM 901 C C . LEU A 1 114 ? -3.871 -0.343 -8.323 1.00 94.12 114 LEU A C 1
ATOM 903 O O . LEU A 1 114 ? -4.554 0.580 -7.883 1.00 94.12 114 LEU A O 1
ATOM 907 N N . ARG A 1 115 ? -4.399 -1.528 -8.657 1.00 95.81 115 ARG A N 1
ATOM 908 C CA . ARG A 1 115 ? -5.805 -1.891 -8.364 1.00 95.81 115 ARG A CA 1
ATOM 909 C C . ARG A 1 115 ? -5.988 -2.616 -7.039 1.00 95.81 115 ARG A C 1
ATOM 911 O O . ARG A 1 115 ? -7.108 -2.729 -6.540 1.00 95.81 115 ARG A O 1
ATOM 918 N N . GLY A 1 116 ? -4.907 -3.134 -6.481 1.00 96.81 116 GLY A N 1
ATOM 919 C CA . GLY A 1 116 ? -4.924 -3.974 -5.304 1.00 96.81 116 GLY A CA 1
ATOM 920 C C . GLY A 1 116 ? -3.614 -3.873 -4.549 1.00 96.81 116 GLY A C 1
ATOM 921 O O . GLY A 1 116 ? -2.548 -3.896 -5.167 1.00 96.81 116 GLY A O 1
ATOM 922 N N . ILE A 1 117 ? -3.693 -3.813 -3.225 1.00 96.12 117 ILE A N 1
ATOM 923 C CA . ILE A 1 117 ? -2.534 -3.914 -2.339 1.00 96.12 117 ILE A CA 1
ATOM 924 C C . ILE A 1 117 ? -2.772 -4.965 -1.262 1.00 96.12 117 ILE A C 1
ATOM 926 O O . ILE A 1 117 ? -3.885 -5.095 -0.757 1.00 96.12 117 ILE A O 1
ATOM 930 N N . GLN A 1 118 ? -1.714 -5.698 -0.924 1.00 95.50 118 GLN A N 1
ATOM 931 C CA . GLN A 1 118 ? -1.687 -6.639 0.185 1.00 95.50 118 GLN A CA 1
ATOM 932 C C . GLN A 1 118 ? -0.325 -6.608 0.875 1.00 95.50 118 GLN A C 1
ATOM 934 O O . GLN A 1 118 ? 0.667 -7.041 0.285 1.00 95.50 118 GLN A O 1
ATOM 939 N N . PHE A 1 119 ? -0.260 -6.120 2.112 1.00 92.94 119 PHE A N 1
ATOM 940 C CA . PHE A 1 119 ? 0.990 -6.111 2.874 1.00 92.94 119 PHE A CA 1
ATOM 941 C C . PHE A 1 119 ? 0.790 -5.855 4.372 1.00 92.94 119 PHE A C 1
ATOM 943 O O . PHE A 1 119 ? -0.265 -5.399 4.820 1.00 92.94 119 PHE A O 1
ATOM 950 N N . ALA A 1 120 ? 1.851 -6.125 5.133 1.00 90.81 120 ALA A N 1
ATOM 951 C CA . ALA A 1 120 ? 2.001 -5.665 6.505 1.00 90.81 120 ALA A CA 1
ATOM 952 C C . ALA A 1 120 ? 2.916 -4.433 6.554 1.00 90.81 120 ALA A C 1
ATOM 954 O O . ALA A 1 120 ? 3.912 -4.368 5.828 1.00 90.81 120 ALA A O 1
ATOM 955 N N . ALA A 1 121 ? 2.570 -3.475 7.405 1.00 90.69 121 ALA A N 1
ATOM 956 C CA . ALA A 1 121 ? 3.335 -2.264 7.638 1.00 90.69 121 ALA A CA 1
ATOM 957 C C . ALA A 1 121 ? 3.484 -1.976 9.133 1.00 90.69 121 ALA A C 1
ATOM 959 O O . ALA A 1 121 ? 2.683 -2.423 9.956 1.00 90.69 121 ALA A O 1
ATOM 960 N N . GLU A 1 122 ? 4.503 -1.202 9.465 1.00 88.19 122 GLU A N 1
ATOM 961 C CA . GLU A 1 122 ? 4.798 -0.738 10.815 1.00 88.19 122 GLU A CA 1
ATOM 962 C C . GLU A 1 122 ? 5.336 0.696 10.792 1.00 88.19 122 GLU A C 1
ATOM 964 O O . GLU A 1 122 ? 5.554 1.277 9.727 1.00 88.19 122 GLU A O 1
ATOM 969 N N . GLY A 1 123 ? 5.571 1.254 11.976 1.00 81.38 123 GLY A N 1
ATOM 970 C CA . GLY A 1 123 ? 6.151 2.585 12.130 1.00 81.38 123 GLY A CA 1
ATOM 971 C C . GLY A 1 123 ? 5.109 3.680 12.323 1.00 81.38 123 GLY A C 1
ATOM 972 O O . GLY A 1 123 ? 3.938 3.548 11.945 1.00 81.38 123 GLY A O 1
ATOM 973 N N . GLU A 1 124 ? 5.533 4.766 12.966 1.00 83.56 124 GLU A N 1
ATOM 974 C CA . GLU A 1 124 ? 4.630 5.842 13.375 1.00 83.56 124 GLU A CA 1
ATOM 975 C C . GLU A 1 124 ? 4.120 6.659 12.184 1.00 83.56 124 GLU A C 1
ATOM 977 O O . GLU A 1 124 ? 2.997 7.169 12.214 1.00 83.56 124 GLU A O 1
ATOM 982 N N . LEU A 1 125 ? 4.918 6.749 11.118 1.00 87.12 125 LEU A N 1
ATOM 983 C CA . LEU A 1 125 ? 4.645 7.611 9.972 1.00 87.12 125 LEU A CA 1
ATOM 984 C C . LEU A 1 125 ? 3.826 6.900 8.898 1.00 87.12 125 LEU A C 1
ATOM 986 O O . LEU A 1 125 ? 3.251 7.567 8.035 1.00 87.12 125 LEU A O 1
ATOM 990 N N . PHE A 1 126 ? 3.741 5.566 8.944 1.00 90.88 126 PHE A N 1
ATOM 991 C CA . PHE A 1 126 ? 3.087 4.794 7.893 1.00 90.88 126 PHE A CA 1
ATOM 992 C C . PHE A 1 126 ? 1.620 5.195 7.691 1.00 90.88 126 PHE A C 1
ATOM 994 O O . PHE A 1 126 ? 1.238 5.517 6.568 1.00 90.88 126 PHE A O 1
ATOM 1001 N N . LEU A 1 127 ? 0.792 5.203 8.745 1.00 91.25 127 LEU A N 1
ATOM 1002 C CA . LEU A 1 127 ? -0.639 5.512 8.612 1.00 91.25 127 LEU A CA 1
ATOM 1003 C C . LEU A 1 127 ? -0.880 6.933 8.068 1.00 91.25 127 LEU A C 1
ATOM 1005 O O . LEU A 1 127 ? -1.557 7.043 7.044 1.00 91.25 127 LEU A O 1
ATOM 1009 N N . PRO A 1 128 ? -0.306 8.008 8.651 1.00 92.12 128 PRO A N 1
ATOM 1010 C CA . PRO A 1 128 ? -0.423 9.355 8.086 1.00 92.12 128 PRO A CA 1
ATOM 1011 C C . PRO A 1 128 ? 0.035 9.437 6.625 1.00 92.12 128 PRO A C 1
ATOM 1013 O O . PRO A 1 128 ? -0.663 9.999 5.780 1.00 92.12 128 PRO A O 1
ATOM 1016 N N . ARG A 1 129 ? 1.167 8.809 6.287 1.00 93.06 129 ARG A N 1
ATOM 1017 C CA . ARG A 1 129 ? 1.683 8.780 4.913 1.00 93.06 129 ARG A CA 1
ATOM 1018 C C . ARG A 1 129 ? 0.754 8.029 3.966 1.00 93.06 129 ARG A C 1
ATOM 1020 O O . ARG A 1 129 ? 0.556 8.442 2.826 1.00 93.06 129 ARG A O 1
ATOM 1027 N N . PHE A 1 130 ? 0.155 6.939 4.426 1.00 93.50 130 PHE A N 1
ATOM 1028 C CA . PHE A 1 130 ? -0.807 6.180 3.644 1.00 93.50 130 PHE A CA 1
ATOM 1029 C C . PHE A 1 130 ? -2.083 6.989 3.384 1.00 93.50 130 PHE A C 1
ATOM 1031 O O . PHE A 1 130 ? -2.576 6.968 2.258 1.00 93.50 130 PHE A O 1
ATOM 1038 N N . VAL A 1 131 ? -2.557 7.776 4.360 1.00 94.56 131 VAL A N 1
ATOM 1039 C CA . VAL A 1 131 ? -3.662 8.737 4.173 1.00 94.56 131 VAL A CA 1
ATOM 1040 C C . VAL A 1 131 ? -3.351 9.724 3.042 1.00 94.56 131 VAL A C 1
ATOM 1042 O O . VAL A 1 131 ? -4.200 9.961 2.179 1.00 94.56 131 VAL A O 1
ATOM 1045 N N . GLU A 1 132 ? -2.138 10.280 3.001 1.00 94.00 132 GLU A N 1
ATOM 1046 C CA . GLU A 1 132 ? -1.706 11.164 1.908 1.00 94.00 132 GLU A CA 1
ATOM 1047 C C . GLU A 1 132 ? -1.723 10.446 0.551 1.00 94.00 132 GLU A C 1
ATOM 1049 O O . GLU A 1 132 ? -2.214 10.995 -0.439 1.00 94.00 132 GLU A O 1
ATOM 1054 N N . LEU A 1 133 ? -1.227 9.206 0.501 1.00 93.31 133 LEU A N 1
ATOM 1055 C CA . LEU A 1 133 ? -1.159 8.412 -0.728 1.00 93.31 133 LEU A CA 1
ATOM 1056 C C . LEU A 1 133 ? -2.544 8.082 -1.286 1.00 93.31 133 LEU A C 1
ATOM 1058 O O . LEU A 1 133 ? -2.757 8.249 -2.489 1.00 93.31 133 LEU A O 1
ATOM 1062 N N . VAL A 1 134 ? -3.493 7.673 -0.437 1.00 94.00 134 VAL A N 1
ATOM 1063 C CA . VAL A 1 134 ? -4.865 7.351 -0.874 1.00 94.00 134 VAL A CA 1
ATOM 1064 C C . VAL A 1 134 ? -5.658 8.584 -1.300 1.00 94.00 134 VAL A C 1
ATOM 1066 O O . VAL A 1 134 ? -6.576 8.474 -2.105 1.00 94.00 134 VAL A O 1
ATOM 1069 N N . ARG A 1 135 ? -5.292 9.772 -0.805 1.00 93.19 135 ARG A N 1
ATOM 1070 C CA . ARG A 1 135 ? -5.850 11.056 -1.266 1.00 93.19 135 ARG A CA 1
ATOM 1071 C C . ARG A 1 135 ? -5.211 11.539 -2.573 1.00 93.19 135 ARG A C 1
ATOM 1073 O O . ARG A 1 135 ? -5.761 12.425 -3.226 1.00 93.19 135 ARG A O 1
ATOM 1080 N N . GLY A 1 136 ? -4.053 10.994 -2.937 1.00 90.38 136 GLY A N 1
ATOM 1081 C CA . GLY A 1 136 ? -3.304 11.359 -4.130 1.00 90.38 136 GLY A CA 1
ATOM 1082 C C . GLY A 1 136 ? -3.809 10.682 -5.413 1.00 90.38 136 GLY A C 1
ATOM 1083 O O . GLY A 1 136 ? -4.497 9.662 -5.373 1.00 90.38 136 GLY A O 1
ATOM 1084 N N . PRO A 1 137 ? -3.404 11.191 -6.591 1.00 86.69 137 PRO A N 1
ATOM 1085 C CA . PRO A 1 137 ? -3.855 10.667 -7.882 1.00 86.69 137 PRO A CA 1
ATOM 1086 C C . PRO A 1 137 ? -3.403 9.223 -8.149 1.00 86.69 137 PRO A C 1
ATOM 1088 O O . PRO A 1 137 ? -4.066 8.508 -8.900 1.00 86.69 137 PRO A O 1
ATOM 1091 N N . GLY A 1 138 ? -2.313 8.770 -7.517 1.00 83.88 138 GLY A N 1
ATOM 1092 C CA . GLY A 1 138 ? -1.800 7.401 -7.657 1.00 83.88 138 GLY A CA 1
ATOM 1093 C C . GLY A 1 138 ? -2.766 6.321 -7.156 1.00 83.88 138 GLY A C 1
ATOM 1094 O O . GLY A 1 138 ? -2.712 5.193 -7.636 1.00 83.88 138 GLY A O 1
ATOM 1095 N N . ALA A 1 139 ? -3.689 6.669 -6.255 1.00 91.19 139 ALA A N 1
ATOM 1096 C CA . ALA A 1 139 ? -4.661 5.737 -5.689 1.00 91.19 139 ALA A CA 1
ATOM 1097 C C . ALA A 1 139 ? -5.965 5.627 -6.492 1.00 91.19 139 ALA A C 1
ATOM 1099 O O . ALA A 1 139 ? -6.807 4.801 -6.159 1.00 91.19 139 ALA A O 1
ATOM 1100 N N . SER A 1 140 ? -6.148 6.418 -7.556 1.00 91.50 140 SER A N 1
ATOM 1101 C CA . SER A 1 140 ? -7.441 6.556 -8.255 1.00 91.50 140 SER A CA 1
ATOM 1102 C C . SER A 1 140 ? -8.007 5.247 -8.828 1.00 91.50 140 SER A C 1
ATOM 1104 O O . SER A 1 140 ? -9.195 5.172 -9.127 1.00 91.50 140 SER A O 1
ATOM 1106 N N . PHE A 1 141 ? -7.170 4.221 -8.996 1.00 91.94 141 PHE A N 1
ATOM 1107 C CA . PHE A 1 141 ? -7.556 2.906 -9.518 1.00 91.94 141 PHE A CA 1
ATOM 1108 C C . PHE A 1 141 ? -7.677 1.827 -8.438 1.00 91.94 141 PHE A C 1
ATOM 1110 O O . PHE A 1 141 ? -7.945 0.674 -8.771 1.00 91.94 141 PHE A O 1
ATOM 1117 N N . LEU A 1 142 ? -7.462 2.173 -7.168 1.00 96.00 142 LEU A N 1
ATOM 1118 C CA . LEU A 1 142 ? -7.362 1.214 -6.079 1.00 96.00 142 LEU A CA 1
ATOM 1119 C C . LEU A 1 142 ? -8.746 0.666 -5.714 1.00 96.00 142 LEU A C 1
ATOM 1121 O O . LEU A 1 142 ? -9.600 1.367 -5.177 1.00 96.00 142 LEU A O 1
ATOM 1125 N N . GLU A 1 143 ? -8.953 -0.615 -6.011 1.00 96.75 143 GLU A N 1
ATOM 1126 C CA . GLU A 1 143 ? -10.209 -1.334 -5.789 1.00 96.75 143 GLU A CA 1
ATOM 1127 C C . GLU A 1 143 ? -10.131 -2.259 -4.563 1.00 96.75 143 GLU A C 1
ATOM 1129 O O . GLU A 1 143 ? -11.157 -2.577 -3.962 1.00 96.75 143 GLU A O 1
ATOM 1134 N N . ASN A 1 144 ? -8.935 -2.731 -4.197 1.00 97.31 144 ASN A N 1
ATOM 1135 C CA . ASN A 1 144 ? -8.748 -3.726 -3.141 1.00 97.31 144 ASN A CA 1
ATOM 1136 C C . ASN A 1 144 ? -7.618 -3.320 -2.194 1.00 97.31 144 ASN A C 1
ATOM 1138 O O . ASN A 1 144 ? -6.492 -3.081 -2.629 1.00 97.31 144 ASN A O 1
ATOM 1142 N N . ILE A 1 145 ? -7.900 -3.297 -0.899 1.00 97.00 145 ILE A N 1
ATOM 1143 C CA . ILE A 1 145 ? -6.905 -3.037 0.140 1.00 97.00 145 ILE A CA 1
ATOM 1144 C C . ILE A 1 145 ? -6.965 -4.179 1.144 1.00 97.00 145 ILE A C 1
ATOM 1146 O O . ILE A 1 145 ? -8.021 -4.420 1.716 1.00 97.00 145 ILE A O 1
ATOM 1150 N N . ASP A 1 146 ? -5.841 -4.852 1.356 1.00 96.19 146 ASP A N 1
ATOM 1151 C CA . ASP A 1 146 ? -5.603 -5.758 2.480 1.00 96.19 146 ASP A CA 1
ATOM 1152 C C . ASP A 1 146 ? -4.359 -5.268 3.226 1.00 96.19 146 ASP A C 1
ATOM 1154 O O . ASP A 1 146 ? -3.228 -5.372 2.746 1.00 96.19 146 ASP A O 1
ATOM 1158 N N . LEU A 1 147 ? -4.587 -4.629 4.366 1.00 94.44 147 LEU A N 1
ATOM 1159 C CA . LEU A 1 147 ? -3.570 -3.913 5.113 1.00 94.44 147 LEU A CA 1
ATOM 1160 C C . LEU A 1 147 ? -3.542 -4.398 6.556 1.00 94.44 147 LEU A C 1
ATOM 1162 O O . LEU A 1 147 ? -4.531 -4.297 7.285 1.00 94.44 147 LEU A O 1
ATOM 1166 N N . ARG A 1 148 ? -2.368 -4.847 6.993 1.00 92.88 148 ARG A N 1
ATOM 1167 C CA . ARG A 1 148 ? -2.079 -5.128 8.398 1.00 92.88 148 ARG A CA 1
ATOM 1168 C C . ARG A 1 148 ? -1.094 -4.094 8.931 1.00 92.88 148 ARG A C 1
ATOM 1170 O O . ARG A 1 148 ? -0.002 -3.975 8.395 1.00 92.88 148 ARG A O 1
ATOM 1177 N N . VAL A 1 149 ? -1.457 -3.364 9.979 1.00 91.75 149 VAL A N 1
ATOM 1178 C CA . VAL A 1 149 ? -0.600 -2.347 10.601 1.00 91.75 149 VAL A CA 1
ATOM 1179 C C . VAL A 1 149 ? -0.228 -2.787 12.007 1.00 91.75 149 VAL A C 1
ATOM 1181 O O . VAL A 1 149 ? -1.105 -3.016 12.839 1.00 91.75 149 VAL A O 1
ATOM 1184 N N . HIS A 1 150 ? 1.069 -2.897 12.266 1.00 89.81 150 HIS A N 1
ATOM 1185 C CA . HIS A 1 150 ? 1.616 -3.145 13.593 1.00 89.81 150 HIS A CA 1
ATOM 1186 C C . HIS A 1 150 ? 1.853 -1.814 14.297 1.00 89.81 150 HIS A C 1
ATOM 1188 O O . HIS A 1 150 ? 2.533 -0.938 13.759 1.00 89.81 150 HIS A O 1
ATOM 1194 N N . LEU A 1 151 ? 1.245 -1.663 15.473 1.00 88.38 151 LEU A N 1
ATOM 1195 C CA . LEU A 1 151 ? 1.334 -0.458 16.275 1.00 88.38 151 LEU A CA 1
ATOM 1196 C C . LEU A 1 151 ? 2.357 -0.642 17.394 1.00 88.38 151 LEU A C 1
ATOM 1198 O O . LEU A 1 151 ? 2.203 -1.505 18.261 1.00 88.38 151 LEU A O 1
ATOM 1202 N N . HIS A 1 152 ? 3.380 0.204 17.370 1.00 85.00 152 HIS A N 1
ATOM 1203 C CA . HIS A 1 152 ? 4.532 0.165 18.265 1.00 85.00 152 HIS A CA 1
ATOM 1204 C C . HIS A 1 152 ? 4.482 1.304 19.283 1.00 85.00 152 HIS A C 1
ATOM 1206 O O . HIS A 1 152 ? 3.708 2.251 19.154 1.00 85.00 152 HIS A O 1
ATOM 1212 N N . ARG A 1 153 ? 5.344 1.243 20.303 1.00 80.50 153 ARG A N 1
ATOM 1213 C CA . ARG A 1 153 ? 5.426 2.242 21.391 1.00 80.50 153 ARG A CA 1
ATOM 1214 C C . ARG A 1 153 ? 5.523 3.688 20.919 1.00 80.50 153 ARG A C 1
ATOM 1216 O O . ARG A 1 153 ? 5.019 4.575 21.599 1.00 80.50 153 ARG A O 1
ATOM 1223 N N . ASP A 1 154 ? 6.138 3.907 19.767 1.00 80.88 154 ASP A N 1
ATOM 1224 C CA . ASP A 1 154 ? 6.351 5.232 19.184 1.00 80.88 154 ASP A CA 1
ATOM 1225 C C . ASP A 1 154 ? 5.024 5.907 18.779 1.00 80.88 154 ASP A C 1
ATOM 1227 O O . ASP A 1 154 ? 4.973 7.106 18.530 1.00 80.88 154 ASP A O 1
ATOM 1231 N N . GLN A 1 155 ? 3.921 5.150 18.766 1.00 81.75 155 GLN A N 1
ATOM 1232 C CA . GLN A 1 155 ? 2.57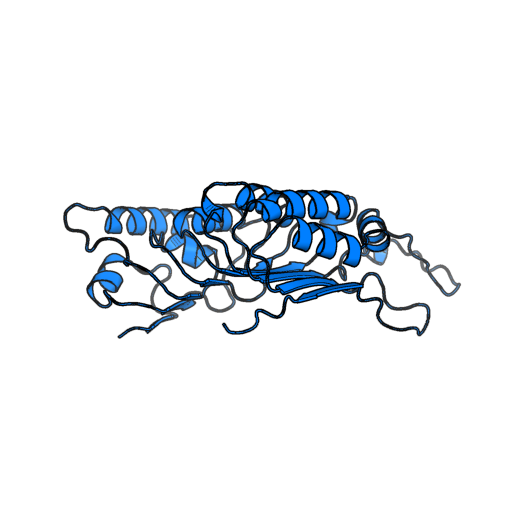0 5.643 18.506 1.00 81.75 155 GLN A CA 1
ATOM 1233 C C . GLN A 1 155 ? 1.724 5.796 19.774 1.00 81.75 155 GLN A C 1
ATOM 1235 O O . GLN A 1 155 ? 0.556 6.154 19.667 1.00 81.75 155 GLN A O 1
ATOM 1240 N N . ALA A 1 156 ? 2.265 5.522 20.967 1.00 80.62 156 ALA A N 1
ATOM 1241 C CA . ALA A 1 156 ? 1.491 5.453 22.210 1.00 80.62 156 ALA A CA 1
ATOM 1242 C C . ALA A 1 156 ? 0.774 6.765 22.578 1.00 80.62 156 ALA A C 1
ATOM 1244 O O . ALA A 1 156 ? -0.256 6.740 23.251 1.00 80.62 156 ALA A O 1
ATOM 1245 N N . ASP A 1 157 ? 1.298 7.910 22.153 1.00 84.19 157 ASP A N 1
ATOM 1246 C CA . ASP A 1 157 ? 0.759 9.243 22.422 1.00 84.19 157 ASP A CA 1
ATOM 1247 C C . ASP A 1 157 ? -0.190 9.764 21.329 1.00 84.19 157 ASP A C 1
ATOM 1249 O O . ASP A 1 157 ? -0.767 10.842 21.484 1.00 84.19 157 ASP A O 1
ATOM 1253 N N . LYS A 1 158 ? -0.374 9.016 20.235 1.00 84.12 158 LYS A N 1
ATOM 1254 C CA . LYS A 1 158 ? -1.144 9.462 19.069 1.00 84.12 158 LYS A CA 1
ATOM 1255 C C . LYS A 1 158 ? -2.638 9.205 19.241 1.00 84.12 158 LYS A C 1
ATOM 1257 O O . LYS A 1 158 ? -3.062 8.192 19.794 1.00 84.12 158 LYS A O 1
ATOM 1262 N N . ASP A 1 159 ? -3.441 10.089 18.659 1.00 88.12 159 ASP A N 1
ATOM 1263 C CA . ASP A 1 159 ? -4.874 9.866 18.494 1.00 88.12 159 ASP A CA 1
ATOM 1264 C C . ASP A 1 159 ? -5.143 9.032 17.232 1.00 88.12 159 ASP A C 1
ATOM 1266 O O . ASP A 1 159 ? -5.315 9.552 16.127 1.00 88.12 159 ASP A O 1
ATOM 1270 N N . LEU A 1 160 ? -5.125 7.709 17.389 1.00 88.69 160 LEU A N 1
ATOM 1271 C CA . LEU A 1 160 ? -5.300 6.778 16.274 1.00 88.69 160 LEU A CA 1
ATOM 1272 C C . LEU A 1 160 ? -6.716 6.820 15.684 1.00 88.69 160 LEU A C 1
ATOM 1274 O O . LEU A 1 160 ? -6.865 6.613 14.483 1.00 88.69 160 LEU A O 1
ATOM 1278 N N . ALA A 1 161 ? -7.742 7.131 16.478 1.00 90.31 161 ALA A N 1
ATOM 1279 C CA . ALA A 1 161 ? -9.112 7.309 16.001 1.00 90.31 161 ALA A CA 1
ATOM 1280 C C . ALA A 1 161 ? -9.206 8.439 14.967 1.00 90.31 161 ALA A C 1
ATOM 1282 O O . ALA A 1 161 ? -9.768 8.230 13.890 1.00 90.31 161 ALA A O 1
ATOM 1283 N N . ALA A 1 162 ? -8.586 9.591 15.241 1.00 92.12 162 ALA A N 1
ATOM 1284 C CA . ALA A 1 162 ? -8.538 10.702 14.291 1.00 92.12 162 ALA A CA 1
ATOM 1285 C C . ALA A 1 162 ? -7.848 10.300 12.976 1.00 92.12 162 ALA A C 1
ATOM 1287 O O . ALA A 1 162 ? -8.364 10.577 11.893 1.00 92.12 162 ALA A O 1
ATOM 1288 N N . VAL A 1 163 ? -6.727 9.571 13.057 1.00 93.00 163 VAL A N 1
ATOM 1289 C CA . VAL A 1 163 ? -6.009 9.063 11.873 1.00 93.00 163 VAL A CA 1
ATOM 1290 C C . VAL A 1 163 ? -6.866 8.072 11.074 1.00 93.00 163 VAL A C 1
ATOM 1292 O O . VAL A 1 163 ? -6.844 8.088 9.842 1.00 93.00 163 VAL A O 1
ATOM 1295 N N . LEU A 1 164 ? -7.650 7.223 11.744 1.00 93.62 164 LEU A N 1
ATOM 1296 C CA . LEU A 1 164 ? -8.565 6.286 11.087 1.00 93.62 164 LEU A CA 1
ATOM 1297 C C . LEU A 1 164 ? -9.738 6.997 10.409 1.00 93.62 164 LEU A C 1
ATOM 1299 O O . LEU A 1 164 ? -10.106 6.614 9.296 1.00 93.62 164 LEU A O 1
ATOM 1303 N N . ASP A 1 165 ? -10.300 8.038 11.020 1.00 94.25 165 ASP A N 1
ATOM 1304 C CA . ASP A 1 165 ? -11.338 8.869 10.397 1.00 94.25 165 ASP A CA 1
ATOM 1305 C C . ASP A 1 165 ? -10.795 9.633 9.176 1.00 94.25 165 ASP A C 1
ATOM 1307 O O . ASP A 1 165 ? -11.450 9.705 8.126 1.00 94.25 165 ASP A O 1
ATOM 1311 N N . ASP A 1 166 ? -9.558 10.122 9.261 1.00 95.06 166 ASP A N 1
ATOM 1312 C CA . ASP A 1 166 ? -8.839 10.730 8.144 1.00 95.06 166 ASP A CA 1
ATOM 1313 C C . ASP A 1 166 ? -8.613 9.743 6.995 1.00 95.06 166 ASP A C 1
ATOM 1315 O O . ASP A 1 166 ? -8.853 10.078 5.823 1.00 95.06 166 ASP A O 1
ATOM 1319 N N . LEU A 1 167 ? -8.193 8.519 7.329 1.00 95.50 167 LEU A N 1
ATOM 1320 C CA . LEU A 1 167 ? -8.079 7.416 6.383 1.00 95.50 167 LEU A CA 1
ATOM 1321 C C . LEU A 1 167 ? -9.430 7.133 5.744 1.00 95.50 167 LEU A C 1
ATOM 1323 O O . LEU A 1 167 ? -9.519 7.101 4.519 1.00 95.50 167 LEU A O 1
ATOM 1327 N N . GLY A 1 168 ? -10.492 7.024 6.539 1.00 94.38 168 GLY A N 1
ATOM 1328 C CA . GLY A 1 168 ? -11.825 6.730 6.031 1.00 94.38 168 GLY A CA 1
ATOM 1329 C C . GLY A 1 168 ? -12.315 7.783 5.037 1.00 94.38 168 GLY A C 1
ATOM 1330 O O . GLY A 1 168 ? -12.841 7.447 3.976 1.00 94.38 168 GLY A O 1
ATOM 1331 N N . SER A 1 169 ? -12.032 9.056 5.314 1.00 94.31 169 SER A N 1
ATOM 1332 C CA . SER A 1 169 ? -12.327 10.177 4.413 1.00 94.31 169 SER A CA 1
ATOM 1333 C C . SER A 1 169 ? -11.519 10.138 3.109 1.00 94.31 169 SER A C 1
ATOM 1335 O O . SER A 1 169 ? -12.001 10.582 2.065 1.00 94.31 169 SER A O 1
ATOM 1337 N N . GLY A 1 170 ? -10.286 9.622 3.147 1.00 94.19 170 GLY A N 1
ATOM 1338 C CA . GLY A 1 170 ? -9.473 9.379 1.952 1.00 94.19 170 GLY A CA 1
ATOM 1339 C C . GLY A 1 170 ? -10.011 8.215 1.118 1.00 94.19 170 GLY A C 1
ATOM 1340 O O . GLY A 1 170 ? -10.228 8.365 -0.083 1.00 94.19 170 GLY A O 1
ATOM 1341 N N . LEU A 1 171 ? -10.299 7.086 1.772 1.00 95.00 171 LEU A N 1
ATOM 1342 C CA . LEU A 1 171 ? -10.846 5.879 1.146 1.00 95.00 171 LEU A CA 1
ATOM 1343 C C . LEU A 1 171 ? -12.216 6.124 0.499 1.00 95.00 171 LEU A C 1
ATOM 1345 O O . LEU A 1 171 ? -12.498 5.553 -0.550 1.00 95.00 171 LEU A O 1
ATOM 1349 N N . ALA A 1 172 ? -13.030 7.021 1.066 1.00 93.44 172 ALA A N 1
ATOM 1350 C CA . ALA A 1 172 ? -14.339 7.403 0.533 1.00 93.44 172 ALA A CA 1
ATOM 1351 C C . ALA A 1 172 ? -14.313 7.893 -0.929 1.00 93.44 172 ALA A C 1
ATOM 1353 O O . ALA A 1 172 ? -15.330 7.867 -1.614 1.00 93.44 172 ALA A O 1
ATOM 1354 N N . ARG A 1 173 ? -13.157 8.358 -1.417 1.00 91.25 173 ARG A N 1
ATOM 1355 C CA . ARG A 1 173 ? -12.988 8.913 -2.771 1.00 91.25 173 ARG A CA 1
ATOM 1356 C C . ARG A 1 173 ? -12.559 7.878 -3.806 1.00 91.25 173 ARG A C 1
ATOM 1358 O O . ARG A 1 173 ? -12.434 8.210 -4.983 1.00 91.25 173 ARG A O 1
ATOM 1365 N N . LEU A 1 174 ? -12.268 6.660 -3.366 1.00 94.38 174 LEU A N 1
ATOM 1366 C CA . LEU A 1 174 ? -11.699 5.611 -4.195 1.00 94.38 174 LEU A CA 1
ATOM 1367 C C . LEU A 1 174 ? -12.791 4.669 -4.718 1.00 94.38 174 LEU A C 1
ATOM 1369 O O . LEU A 1 174 ? -13.806 4.477 -4.046 1.00 94.38 174 LEU A O 1
ATOM 1373 N N . PRO A 1 175 ? -12.580 4.004 -5.869 1.00 94.69 175 PRO A N 1
ATOM 1374 C CA . PRO A 1 175 ? -13.489 2.983 -6.393 1.00 94.69 175 PRO A CA 1
ATOM 1375 C C . PRO A 1 175 ? -13.350 1.650 -5.630 1.00 94.69 175 PRO A C 1
ATOM 1377 O O . PRO A 1 175 ? -13.281 0.573 -6.231 1.00 94.69 175 PRO A O 1
ATOM 1380 N N . LEU A 1 176 ? -13.266 1.709 -4.298 1.00 96.06 176 LEU A N 1
ATOM 1381 C CA . LEU A 1 176 ? -13.004 0.552 -3.452 1.00 96.06 176 LEU A CA 1
ATOM 1382 C C . LEU A 1 176 ? -14.146 -0.451 -3.531 1.00 96.06 176 LEU A C 1
ATOM 1384 O O . LEU A 1 176 ? -15.322 -0.107 -3.430 1.00 96.06 176 LEU A O 1
ATOM 1388 N N . ARG A 1 177 ? -13.766 -1.714 -3.677 1.00 96.19 177 ARG A N 1
ATOM 1389 C CA . ARG A 1 177 ? -14.644 -2.882 -3.668 1.00 96.19 177 ARG A CA 1
ATOM 1390 C C . ARG A 1 177 ? -14.426 -3.718 -2.421 1.00 96.19 177 ARG A C 1
ATOM 1392 O O . ARG A 1 177 ? -15.403 -4.213 -1.861 1.00 96.19 177 ARG A O 1
ATOM 1399 N N . ARG A 1 178 ? -13.170 -3.876 -1.994 1.00 96.44 178 ARG A N 1
ATOM 1400 C CA . ARG A 1 178 ? -12.800 -4.675 -0.821 1.00 96.44 178 ARG A CA 1
ATOM 1401 C C . ARG A 1 178 ? -11.797 -3.936 0.055 1.00 96.44 178 ARG A C 1
ATOM 1403 O O . ARG A 1 178 ? -10.767 -3.485 -0.444 1.00 96.44 178 ARG A O 1
ATOM 1410 N N . LEU A 1 179 ? -12.096 -3.848 1.345 1.00 96.69 179 LEU A N 1
ATOM 1411 C CA . LEU A 1 179 ? -11.225 -3.259 2.359 1.00 96.69 179 LEU A CA 1
ATOM 1412 C C . LEU A 1 179 ? -11.062 -4.222 3.529 1.00 96.69 179 LEU A C 1
ATOM 1414 O O . LEU A 1 179 ? -12.020 -4.497 4.238 1.00 96.69 179 LEU A O 1
ATOM 1418 N N . HIS A 1 180 ? -9.855 -4.708 3.757 1.00 96.25 180 HIS A N 1
ATOM 1419 C CA . HIS A 1 180 ? -9.470 -5.458 4.944 1.00 96.25 180 HIS A CA 1
ATOM 1420 C C . HIS A 1 180 ? -8.392 -4.640 5.653 1.00 96.25 180 HIS A C 1
ATOM 1422 O O . HIS A 1 180 ? -7.309 -4.437 5.111 1.00 96.25 180 HIS A O 1
ATOM 1428 N N . LEU A 1 181 ? -8.703 -4.121 6.838 1.00 95.12 181 LEU A N 1
ATOM 1429 C CA . LEU A 1 181 ? -7.783 -3.340 7.661 1.00 95.12 181 LEU A CA 1
ATOM 1430 C C . LEU A 1 181 ? -7.647 -4.008 9.025 1.00 95.12 181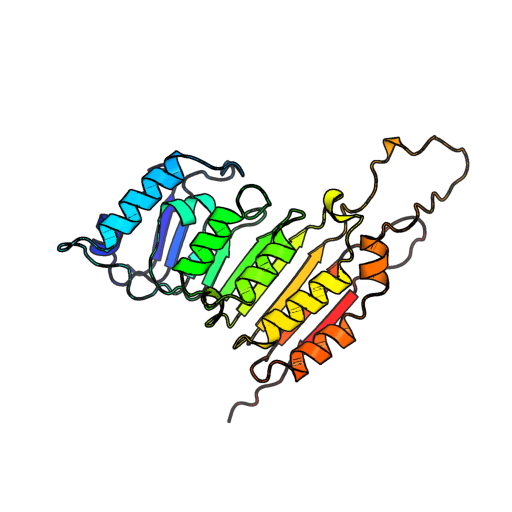 LEU A C 1
ATOM 1432 O O . LEU A 1 181 ? -8.627 -4.126 9.756 1.00 95.12 181 LEU A O 1
ATOM 1436 N N . ARG A 1 182 ? -6.433 -4.416 9.389 1.00 93.06 182 ARG A N 1
ATOM 1437 C CA . ARG A 1 182 ? -6.136 -5.001 10.700 1.00 93.06 182 ARG A CA 1
ATOM 1438 C C . ARG A 1 182 ? -5.098 -4.164 11.427 1.00 93.06 182 ARG A C 1
ATOM 1440 O O . ARG A 1 182 ? -3.973 -4.048 10.952 1.00 93.06 182 ARG A O 1
ATOM 1447 N N . LEU A 1 183 ? -5.454 -3.624 12.584 1.00 91.06 183 LEU A N 1
ATOM 1448 C CA . LEU A 1 183 ? -4.537 -2.933 13.487 1.00 91.06 183 LEU A CA 1
ATOM 1449 C C . LEU A 1 183 ? -4.125 -3.891 14.603 1.00 91.06 183 LEU A C 1
ATOM 1451 O O . LEU A 1 183 ? -4.983 -4.477 15.260 1.00 91.06 183 LEU A O 1
ATOM 1455 N N . VAL A 1 184 ? -2.826 -4.057 14.821 1.00 88.75 184 VAL A N 1
ATOM 1456 C CA . VAL A 1 184 ? -2.268 -4.928 15.862 1.00 88.75 184 VAL A CA 1
ATOM 1457 C C . VAL A 1 184 ? -1.629 -4.043 16.929 1.00 88.75 184 VAL A C 1
ATOM 1459 O O . VAL A 1 184 ? -0.607 -3.423 16.666 1.00 88.75 184 VAL A O 1
ATOM 1462 N N . ALA A 1 185 ? -2.240 -3.963 18.113 1.00 83.75 185 ALA A N 1
ATOM 1463 C CA . ALA A 1 185 ? -1.890 -3.016 19.181 1.00 83.75 185 ALA A CA 1
ATOM 1464 C C . ALA A 1 185 ? -1.084 -3.635 20.344 1.00 83.75 185 ALA A C 1
ATOM 1466 O O . ALA A 1 185 ? -0.932 -3.029 21.406 1.00 83.75 185 ALA A O 1
ATOM 1467 N N . ASN A 1 186 ? -0.532 -4.833 20.145 1.00 76.25 186 ASN A N 1
ATOM 1468 C CA . ASN A 1 186 ? 0.150 -5.622 21.175 1.00 76.25 186 ASN A CA 1
ATOM 1469 C C . ASN A 1 186 ? 1.413 -4.951 21.761 1.00 76.25 186 ASN A C 1
ATOM 1471 O O . ASN A 1 186 ? 1.781 -5.242 22.905 1.00 76.25 186 ASN A O 1
ATOM 1475 N N . GLU A 1 187 ? 2.068 -4.057 21.012 1.00 74.81 187 GLU A N 1
ATOM 1476 C CA . GLU A 1 187 ? 3.345 -3.424 21.380 1.00 74.81 187 GLU A CA 1
ATOM 1477 C C . GLU A 1 187 ? 3.221 -1.984 21.913 1.00 74.81 187 GLU A C 1
ATOM 1479 O O . GLU A 1 187 ? 4.229 -1.378 22.272 1.00 74.81 187 GLU A O 1
ATOM 1484 N N . LEU A 1 188 ? 2.005 -1.454 22.101 1.00 74.06 188 LEU A N 1
ATOM 1485 C CA . LEU A 1 188 ? 1.774 -0.110 22.670 1.00 74.06 188 LEU A CA 1
ATOM 1486 C C . LEU A 1 188 ? 2.157 0.029 24.163 1.00 74.06 188 LEU A C 1
ATOM 1488 O O . LEU A 1 188 ? 2.054 1.112 24.739 1.00 74.06 188 LEU A O 1
ATOM 1492 N N . ARG A 1 189 ? 2.605 -1.046 24.826 1.00 64.25 189 ARG A N 1
ATOM 1493 C CA . ARG A 1 189 ? 2.905 -1.046 26.270 1.00 64.25 189 ARG A CA 1
ATOM 1494 C C . ARG A 1 189 ? 4.208 -0.303 26.589 1.00 64.25 189 ARG A C 1
ATOM 1496 O O . ARG A 1 189 ? 5.223 -0.590 25.948 1.00 64.25 189 ARG A O 1
ATOM 1503 N N . PRO A 1 190 ? 4.263 0.522 27.653 1.00 54.50 190 PRO A N 1
ATOM 1504 C CA . PRO A 1 190 ? 5.527 1.022 28.193 1.00 54.50 190 PRO A CA 1
ATOM 1505 C C . PRO A 1 190 ? 6.459 -0.141 28.598 1.00 54.50 190 PRO A C 1
ATOM 1507 O O . PRO A 1 190 ? 5.966 -1.186 29.032 1.00 54.50 190 PRO A O 1
ATOM 1510 N N . PRO A 1 191 ? 7.795 -0.008 28.485 1.00 48.56 191 PRO A N 1
ATOM 1511 C CA . PRO A 1 191 ? 8.722 -1.036 28.953 1.00 48.56 191 PRO A CA 1
ATOM 1512 C C . PRO A 1 191 ? 8.532 -1.329 30.445 1.00 48.56 191 PRO A C 1
ATOM 1514 O O . PRO A 1 191 ? 8.483 -0.418 31.266 1.00 48.56 191 PRO A O 1
ATOM 1517 N N . SER A 1 192 ? 8.523 -2.614 30.804 1.00 53.25 192 SER A N 1
ATOM 1518 C CA . SER A 1 192 ? 8.354 -3.129 32.172 1.00 53.25 192 SER A CA 1
ATOM 1519 C C . SER A 1 192 ? 9.403 -2.630 33.182 1.00 53.25 192 SER A C 1
ATOM 1521 O O . SER A 1 192 ? 9.275 -2.878 34.374 1.00 53.25 192 SER A O 1
ATOM 1523 N N . HIS A 1 193 ? 10.449 -1.930 32.735 1.00 45.06 193 HIS A N 1
ATOM 1524 C CA . HIS A 1 193 ? 11.563 -1.472 33.571 1.00 45.06 193 HIS A CA 1
ATOM 1525 C C . HIS A 1 193 ? 11.260 -0.221 34.412 1.00 45.06 193 HIS A C 1
ATOM 1527 O O . HIS A 1 193 ? 12.039 0.101 35.303 1.00 45.06 193 HIS A O 1
ATOM 1533 N N . THR A 1 194 ? 10.136 0.465 34.184 1.00 44.66 194 THR A N 1
ATOM 1534 C CA . THR A 1 194 ? 9.621 1.506 35.098 1.00 44.66 194 THR A CA 1
ATOM 1535 C C . THR A 1 194 ? 8.680 0.952 36.169 1.00 44.66 194 THR A C 1
ATOM 1537 O O . THR A 1 194 ? 8.235 1.699 37.040 1.00 44.66 194 THR A O 1
ATOM 1540 N N . GLN A 1 195 ? 8.399 -0.355 36.159 1.00 47.09 195 GLN A N 1
ATOM 1541 C CA . GLN A 1 195 ? 7.651 -1.008 37.226 1.00 47.09 195 GLN A CA 1
ATOM 1542 C C . GLN A 1 195 ? 8.618 -1.341 38.363 1.00 47.09 195 GLN A C 1
ATOM 1544 O O . GLN A 1 195 ? 9.291 -2.371 38.363 1.00 47.09 195 GLN A O 1
ATOM 1549 N N . ALA A 1 196 ? 8.703 -0.441 39.345 1.00 43.38 196 ALA A N 1
ATOM 1550 C CA . ALA A 1 196 ? 9.231 -0.801 40.654 1.00 43.38 196 ALA A CA 1
ATOM 1551 C C . ALA A 1 196 ? 8.513 -2.080 41.138 1.00 43.38 196 ALA A C 1
ATOM 1553 O O . ALA A 1 196 ? 7.296 -2.185 40.942 1.00 43.38 196 ALA A O 1
ATOM 1554 N N . PRO A 1 197 ? 9.213 -3.049 41.756 1.00 41.56 197 PRO A N 1
ATOM 1555 C CA . PRO A 1 197 ? 8.583 -4.245 42.295 1.00 41.56 197 PRO A CA 1
ATOM 1556 C C . PRO A 1 197 ? 7.783 -3.849 43.539 1.00 41.56 197 PRO A C 1
ATOM 1558 O O . PRO A 1 197 ? 8.249 -3.973 44.669 1.00 41.56 197 PRO A O 1
ATOM 1561 N N . LEU A 1 198 ? 6.585 -3.306 43.338 1.00 47.28 198 LEU A N 1
ATOM 1562 C CA . LEU A 1 198 ? 5.644 -3.073 44.417 1.00 47.28 198 LEU A CA 1
ATOM 1563 C C . LEU A 1 198 ? 4.896 -4.377 44.666 1.00 47.28 198 LEU A C 1
ATOM 1565 O O . LEU A 1 198 ? 4.188 -4.909 43.815 1.00 47.28 198 LEU A O 1
ATOM 1569 N N . LEU A 1 199 ? 5.153 -4.898 45.858 1.00 48.25 199 LEU A N 1
ATOM 1570 C CA . LEU A 1 199 ? 4.590 -6.083 46.481 1.00 48.25 199 LEU A CA 1
ATOM 1571 C C . LEU A 1 199 ? 3.071 -5.954 46.674 1.00 48.25 199 LEU A C 1
ATOM 1573 O O . LEU A 1 199 ? 2.618 -5.878 47.803 1.00 48.25 199 LEU A O 1
ATOM 1577 N N . THR A 1 200 ? 2.282 -5.936 45.605 1.00 44.69 200 THR A N 1
ATOM 1578 C CA . THR A 1 200 ? 0.840 -6.237 45.620 1.00 44.69 200 THR A CA 1
ATOM 1579 C C . THR A 1 200 ? 0.382 -6.475 44.185 1.00 44.69 200 THR A C 1
ATOM 1581 O O . THR A 1 200 ? 0.678 -5.677 43.300 1.00 44.69 200 THR A O 1
ATOM 1584 N N . GLY A 1 201 ? -0.304 -7.596 43.955 1.00 47.34 201 GLY A N 1
ATOM 1585 C CA . GLY A 1 201 ? -0.821 -7.991 42.648 1.00 47.34 201 GLY A CA 1
ATOM 1586 C C . GLY A 1 201 ? -1.712 -6.932 41.993 1.00 47.34 201 GLY A C 1
ATOM 1587 O O . GLY A 1 201 ? -2.350 -6.140 42.676 1.00 47.34 201 GLY A O 1
ATOM 1588 N N . GLU A 1 202 ? -1.747 -6.990 40.659 1.00 46.97 202 GLU A N 1
ATOM 1589 C CA . GLU A 1 202 ? -2.547 -6.164 39.740 1.00 46.97 202 GLU A CA 1
ATOM 1590 C C . GLU A 1 202 ? -2.008 -4.747 39.468 1.00 46.97 202 GLU A C 1
ATOM 1592 O O . GLU A 1 202 ? -2.583 -3.726 39.837 1.00 46.97 202 GLU A O 1
ATOM 1597 N N . LEU A 1 203 ? -0.916 -4.672 38.695 1.00 46.97 203 LEU A N 1
ATOM 1598 C CA . LEU A 1 203 ? -0.523 -3.442 38.001 1.00 46.97 203 LEU A CA 1
ATOM 1599 C C . LEU A 1 203 ? -1.520 -3.141 36.869 1.00 46.97 203 LEU A C 1
ATOM 1601 O O . LEU A 1 203 ? -1.313 -3.521 35.714 1.00 46.97 203 LEU A O 1
ATOM 1605 N N . HIS A 1 204 ? -2.592 -2.414 37.187 1.00 53.88 204 HIS A N 1
ATOM 1606 C CA . HIS A 1 204 ? -3.378 -1.683 36.194 1.00 53.88 204 HIS A CA 1
ATOM 1607 C C . HIS A 1 204 ? -2.512 -0.562 35.611 1.00 53.88 204 HIS A C 1
ATOM 1609 O O . HIS A 1 204 ? -2.547 0.581 36.059 1.00 53.88 204 HIS A O 1
ATOM 1615 N N . THR A 1 205 ? -1.689 -0.893 34.615 1.00 62.09 205 THR A N 1
ATOM 1616 C CA . THR A 1 205 ? -0.972 0.135 33.851 1.00 62.09 205 THR A CA 1
ATOM 1617 C C . THR A 1 205 ? -2.035 1.007 33.173 1.00 62.09 205 THR A C 1
ATOM 1619 O O . THR A 1 205 ? -2.919 0.445 32.526 1.00 62.09 205 THR A O 1
ATOM 1622 N N . PRO A 1 206 ? -2.040 2.342 33.325 1.00 69.88 206 PRO A N 1
ATOM 1623 C CA . PRO A 1 206 ? -3.034 3.188 32.664 1.00 69.88 206 PRO A CA 1
ATOM 1624 C C . PRO A 1 206 ? -2.965 3.009 31.141 1.00 69.88 206 PRO A C 1
ATOM 1626 O O . PRO A 1 206 ? -1.895 2.729 30.602 1.00 69.88 206 PRO A O 1
ATOM 1629 N N . LEU A 1 207 ? -4.111 3.096 30.455 1.00 75.19 207 LEU A N 1
ATOM 1630 C CA . LEU A 1 207 ? -4.165 3.109 28.985 1.00 75.19 207 LEU A CA 1
ATOM 1631 C C . LEU A 1 207 ? -3.343 4.285 28.460 1.00 75.19 207 LEU A C 1
ATOM 1633 O O . LEU A 1 207 ? -3.531 5.417 28.920 1.00 75.19 207 LEU A O 1
ATOM 1637 N N . THR A 1 208 ? -2.450 4.010 27.511 1.00 81.00 208 THR A N 1
ATOM 1638 C CA . THR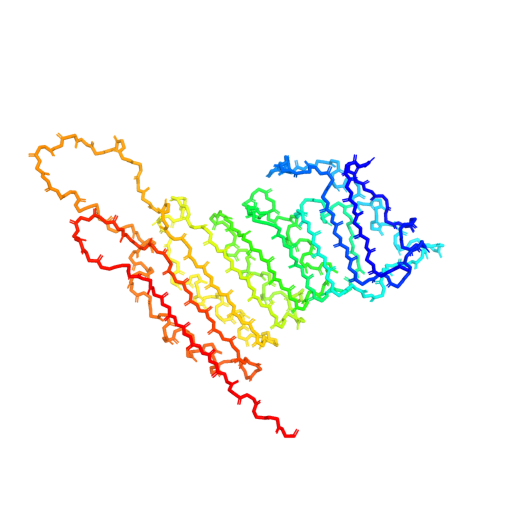 A 1 208 ? -1.815 5.055 26.706 1.00 81.00 208 THR A CA 1
ATOM 1639 C C . THR A 1 208 ? -2.894 5.818 25.926 1.00 81.00 208 THR A C 1
ATOM 1641 O O . THR A 1 208 ? -3.983 5.276 25.700 1.00 81.00 208 THR A O 1
ATOM 1644 N N . PRO A 1 209 ? -2.650 7.079 25.531 1.00 84.44 209 PRO A N 1
ATOM 1645 C CA . PRO A 1 209 ? -3.578 7.822 24.679 1.00 84.44 209 PRO A CA 1
ATOM 1646 C C . PRO A 1 209 ? -4.040 7.037 23.444 1.00 84.44 209 PRO A C 1
ATOM 1648 O O . PRO A 1 209 ? -5.237 6.998 23.169 1.00 84.44 209 PRO A O 1
ATOM 1651 N N . ALA A 1 210 ? -3.127 6.333 22.773 1.00 85.12 210 ALA A N 1
ATOM 1652 C CA . ALA A 1 210 ? -3.437 5.493 21.622 1.00 85.12 210 ALA A CA 1
ATOM 1653 C C . ALA A 1 210 ? -4.323 4.293 21.973 1.00 85.12 210 ALA A C 1
ATOM 1655 O O . ALA A 1 210 ? -5.312 4.040 21.287 1.00 85.12 210 ALA A O 1
ATOM 1656 N N . GLU A 1 211 ? -4.018 3.576 23.062 1.00 83.62 211 GLU A N 1
ATOM 1657 C CA . GLU A 1 211 ? -4.866 2.472 23.529 1.00 83.62 211 GLU A CA 1
ATOM 1658 C C . GLU A 1 211 ? -6.275 2.968 23.882 1.00 83.62 211 GLU A C 1
ATOM 1660 O O . GLU A 1 211 ? -7.255 2.327 23.517 1.00 83.62 211 GLU A O 1
ATOM 1665 N N . ARG A 1 212 ? -6.391 4.122 24.554 1.00 83.75 212 ARG A N 1
ATOM 1666 C CA . ARG A 1 212 ? -7.688 4.719 24.906 1.00 83.75 212 ARG A CA 1
ATOM 1667 C C . ARG A 1 212 ? -8.470 5.147 23.668 1.00 83.75 212 ARG A C 1
ATOM 1669 O O . ARG A 1 212 ? -9.646 4.829 23.563 1.00 83.75 212 ARG A O 1
ATOM 1676 N N . SER A 1 213 ? -7.807 5.815 22.728 1.00 87.50 213 SER A N 1
ATOM 1677 C CA . SER A 1 213 ? -8.396 6.236 21.454 1.00 87.50 213 SER A CA 1
ATOM 1678 C C . SER A 1 213 ? -8.974 5.032 20.695 1.00 87.50 213 SER A C 1
ATOM 1680 O O . SER A 1 213 ? -10.129 5.058 20.274 1.00 87.50 213 SER A O 1
ATOM 1682 N N . LEU A 1 214 ? -8.238 3.915 20.619 1.00 86.06 214 LEU A N 1
ATOM 1683 C CA . LEU A 1 214 ? -8.731 2.677 20.004 1.00 86.06 214 LEU A CA 1
ATOM 1684 C C . LEU A 1 214 ? -9.817 1.962 20.834 1.00 86.06 214 LEU A C 1
ATOM 1686 O O . LEU A 1 214 ? -10.707 1.328 20.259 1.00 86.06 214 LEU A O 1
ATOM 1690 N N . ASP A 1 215 ? -9.776 2.042 22.166 1.00 84.25 215 ASP A N 1
ATOM 1691 C CA . ASP A 1 215 ? -10.792 1.463 23.060 1.00 84.25 215 ASP A CA 1
ATOM 1692 C C . ASP A 1 215 ? -12.118 2.241 23.049 1.00 84.25 215 ASP A C 1
ATOM 1694 O O . ASP A 1 215 ? -13.191 1.653 23.172 1.00 84.25 215 ASP A O 1
ATOM 1698 N N . GLU A 1 216 ? -12.085 3.537 22.767 1.00 87.19 216 GLU A N 1
ATOM 1699 C CA . GLU A 1 216 ? -13.284 4.360 22.572 1.00 87.19 216 GLU A CA 1
ATOM 1700 C C . GLU A 1 216 ? -13.794 4.307 21.120 1.00 87.19 216 GLU A C 1
ATOM 1702 O O . GLU A 1 216 ? -14.970 4.561 20.860 1.00 87.19 216 GLU A O 1
ATOM 1707 N N . PHE A 1 217 ? -12.944 3.911 20.166 1.00 88.50 217 PHE A N 1
ATOM 1708 C CA . PHE A 1 217 ? -13.293 3.849 18.747 1.00 88.50 217 PHE A CA 1
ATOM 1709 C C . PHE A 1 217 ? -14.392 2.814 18.443 1.00 88.50 217 PHE A C 1
ATOM 1711 O O . PHE A 1 217 ? -14.246 1.612 18.705 1.00 88.50 217 PHE A O 1
ATOM 1718 N N . ASP A 1 218 ? -15.488 3.280 17.840 1.00 90.88 218 ASP A N 1
ATOM 1719 C CA . ASP A 1 218 ? -16.600 2.451 17.368 1.00 90.88 218 ASP A CA 1
ATOM 1720 C C . ASP A 1 218 ? -16.326 1.953 15.938 1.00 90.88 218 ASP A C 1
ATOM 1722 O O . ASP A 1 218 ? -16.586 2.638 14.941 1.00 90.88 218 ASP A O 1
ATOM 1726 N N . VAL A 1 219 ? -15.789 0.733 15.851 1.00 89.88 219 VAL A N 1
ATOM 1727 C CA . VAL A 1 219 ? -15.437 0.083 14.581 1.00 89.88 219 VAL A CA 1
ATOM 1728 C C . VAL A 1 219 ? -16.674 -0.173 13.712 1.00 89.88 219 VAL A C 1
ATOM 1730 O O . VAL A 1 219 ? -16.607 -0.016 12.492 1.00 89.88 219 VAL A O 1
ATOM 1733 N N . ASP A 1 220 ? -17.821 -0.506 14.306 1.00 90.12 220 ASP A N 1
ATOM 1734 C CA . ASP A 1 220 ? -19.055 -0.749 13.555 1.00 90.12 220 ASP A CA 1
ATOM 1735 C C . ASP A 1 220 ? -19.595 0.546 12.947 1.00 90.12 220 ASP A C 1
ATOM 1737 O O . ASP A 1 220 ? -20.008 0.574 11.785 1.00 90.12 220 ASP A O 1
ATOM 1741 N N . ALA A 1 221 ? -19.580 1.649 13.703 1.00 92.19 221 ALA A N 1
ATOM 1742 C CA . ALA A 1 221 ? -19.929 2.959 13.166 1.00 92.19 221 ALA A CA 1
ATOM 1743 C C . ALA A 1 221 ? -18.976 3.373 12.044 1.00 92.19 221 ALA A C 1
ATOM 1745 O O . ALA A 1 221 ? -19.447 3.849 11.011 1.00 92.19 221 ALA A O 1
ATOM 1746 N N . TYR A 1 222 ? -17.672 3.150 12.206 1.00 92.69 222 TYR A N 1
ATOM 1747 C CA . TYR A 1 222 ? -16.682 3.439 11.172 1.00 92.69 222 TYR A CA 1
ATOM 1748 C C . TYR A 1 222 ? -16.951 2.666 9.872 1.00 92.69 222 TYR A C 1
ATOM 1750 O O . TYR A 1 222 ? -17.054 3.264 8.799 1.00 92.69 222 TYR A O 1
ATOM 1758 N N . VAL A 1 223 ? -17.159 1.350 9.964 1.00 92.75 223 VAL A N 1
ATOM 1759 C CA . VAL A 1 223 ? -17.457 0.499 8.802 1.00 92.75 223 VAL A CA 1
ATOM 1760 C C . VAL A 1 223 ? -18.786 0.886 8.150 1.00 92.75 223 VAL A C 1
ATOM 1762 O O . VAL A 1 223 ? -18.863 0.959 6.923 1.00 92.75 223 VAL A O 1
ATOM 1765 N N . ARG A 1 224 ? -19.822 1.211 8.936 1.00 92.62 224 ARG A N 1
ATOM 1766 C CA . ARG A 1 224 ? -21.098 1.719 8.400 1.00 92.62 224 ARG A CA 1
ATOM 1767 C C . ARG A 1 224 ? -20.920 3.035 7.644 1.00 92.62 224 ARG A C 1
ATOM 1769 O O . ARG A 1 224 ? -21.460 3.161 6.548 1.00 92.62 224 ARG A O 1
ATOM 1776 N N . ARG A 1 225 ? -20.148 3.984 8.192 1.00 93.81 225 ARG A N 1
ATOM 1777 C CA . ARG A 1 225 ? -19.832 5.259 7.520 1.00 93.81 225 ARG A CA 1
ATOM 1778 C C . ARG A 1 225 ? -19.117 5.020 6.191 1.00 93.81 225 ARG A C 1
ATOM 1780 O O . ARG A 1 225 ? -19.481 5.633 5.191 1.00 93.81 225 ARG A O 1
ATOM 1787 N N . LEU A 1 226 ? -18.158 4.095 6.157 1.00 92.88 226 LEU A N 1
ATOM 1788 C CA . LEU A 1 226 ? -17.459 3.724 4.924 1.00 92.88 226 LEU A CA 1
ATOM 1789 C C . LEU A 1 226 ? -18.393 3.097 3.892 1.00 92.88 226 LEU A C 1
ATOM 1791 O O . LEU A 1 226 ? -18.390 3.511 2.737 1.00 92.88 226 LEU A O 1
ATOM 1795 N N . ALA A 1 227 ? -19.230 2.148 4.308 1.00 92.44 227 ALA A N 1
ATOM 1796 C CA . ALA A 1 227 ? -20.192 1.496 3.426 1.00 92.44 227 ALA A CA 1
ATOM 1797 C C . ALA A 1 227 ? -21.242 2.462 2.857 1.00 92.44 227 ALA A C 1
ATOM 1799 O O . ALA A 1 227 ? -21.728 2.238 1.749 1.00 92.44 227 ALA A O 1
ATOM 1800 N N . SER A 1 228 ? -21.590 3.524 3.594 1.00 93.00 228 SER A N 1
ATOM 1801 C CA . SER A 1 228 ? -22.467 4.591 3.096 1.00 93.00 228 SER A CA 1
ATOM 1802 C C . SER A 1 228 ? -21.757 5.613 2.209 1.00 93.00 228 SER A C 1
ATOM 1804 O O . SER A 1 228 ? -22.414 6.276 1.418 1.00 93.00 228 SER A O 1
ATOM 1806 N N . ALA A 1 229 ? -20.441 5.777 2.365 1.00 93.94 229 ALA A N 1
ATOM 1807 C CA . ALA A 1 229 ? -19.656 6.748 1.606 1.00 93.94 229 ALA A CA 1
ATOM 1808 C C . ALA A 1 229 ? -19.101 6.173 0.292 1.00 93.94 229 ALA A C 1
ATOM 1810 O O . ALA A 1 229 ? -18.867 6.925 -0.649 1.00 93.94 229 ALA A O 1
ATOM 1811 N N . VAL A 1 230 ? -18.883 4.855 0.227 1.00 93.50 230 VAL A N 1
ATOM 1812 C CA . VAL A 1 230 ? -18.331 4.160 -0.941 1.00 93.50 230 VAL A CA 1
ATOM 1813 C C . VAL A 1 230 ? -19.382 3.232 -1.539 1.00 93.50 230 VAL A C 1
ATOM 1815 O O . VAL A 1 230 ? -19.534 2.078 -1.132 1.00 93.50 230 VAL A O 1
ATOM 1818 N N . ASP A 1 231 ? -20.074 3.707 -2.571 1.00 90.50 231 ASP A N 1
ATOM 1819 C CA . ASP A 1 231 ? -21.126 2.936 -3.242 1.00 90.50 231 ASP A CA 1
ATOM 1820 C C . ASP A 1 231 ? -20.612 1.638 -3.875 1.00 90.50 231 ASP A C 1
ATOM 1822 O O . ASP A 1 231 ? -21.341 0.649 -3.935 1.00 90.50 231 ASP A O 1
ATOM 1826 N N . SER A 1 232 ? -19.355 1.600 -4.323 1.00 93.56 232 SER A N 1
ATOM 1827 C CA . SER A 1 232 ? -18.746 0.409 -4.930 1.00 93.56 232 SER A CA 1
ATOM 1828 C C . SER A 1 232 ? -18.323 -0.666 -3.925 1.00 93.56 232 SER A C 1
ATOM 1830 O O . SER A 1 232 ? -17.929 -1.758 -4.344 1.00 93.56 232 SER A O 1
ATOM 1832 N N . LEU A 1 233 ? -18.391 -0.383 -2.620 1.00 95.06 233 LEU A N 1
ATOM 1833 C CA . LEU A 1 233 ? -17.878 -1.265 -1.581 1.00 95.06 233 LEU A CA 1
ATOM 1834 C C . LEU A 1 233 ? -18.762 -2.507 -1.449 1.00 95.06 233 LEU A C 1
ATOM 1836 O O . LEU A 1 233 ? -19.956 -2.432 -1.157 1.00 95.06 233 LEU A O 1
ATOM 1840 N N . THR A 1 234 ? -18.149 -3.665 -1.664 1.00 94.00 234 THR A N 1
ATOM 1841 C CA . THR A 1 234 ? -18.794 -4.979 -1.549 1.00 94.00 234 THR A CA 1
ATOM 1842 C C . THR A 1 234 ? -18.448 -5.674 -0.242 1.00 94.00 234 THR A C 1
ATOM 1844 O O . THR A 1 234 ? -19.263 -6.425 0.286 1.00 94.00 234 THR A O 1
ATOM 1847 N N . GLU A 1 235 ? -17.265 -5.400 0.301 1.00 94.44 235 GLU A N 1
ATOM 1848 C CA . GLU A 1 235 ? -16.753 -6.043 1.503 1.00 94.44 235 GLU A CA 1
ATOM 1849 C C . GLU A 1 235 ? -15.869 -5.063 2.274 1.00 94.44 235 GLU A C 1
ATOM 1851 O O . GLU A 1 235 ? -14.968 -4.446 1.698 1.00 94.44 235 GLU A O 1
ATOM 1856 N N . ALA A 1 236 ? -16.113 -4.927 3.574 1.00 94.19 236 ALA A N 1
ATOM 1857 C CA . ALA A 1 236 ? -15.227 -4.213 4.476 1.00 94.19 236 ALA A CA 1
ATOM 1858 C C . ALA A 1 236 ? -15.101 -4.947 5.808 1.00 94.19 236 ALA A C 1
ATOM 1860 O O . ALA A 1 236 ? -16.101 -5.281 6.439 1.00 94.19 236 ALA A O 1
ATOM 1861 N N . VAL A 1 237 ? -13.864 -5.167 6.228 1.00 93.69 237 VAL A N 1
ATOM 1862 C CA . VAL A 1 237 ? -13.489 -5.787 7.494 1.00 93.69 237 VAL A CA 1
ATOM 1863 C C . VAL A 1 237 ? -12.475 -4.868 8.148 1.00 93.69 237 VAL A C 1
ATOM 1865 O O . VAL A 1 237 ? -11.415 -4.601 7.579 1.00 93.69 237 VAL A O 1
ATOM 1868 N N . VAL A 1 238 ? -12.807 -4.364 9.332 1.00 93.06 238 VAL A N 1
ATOM 1869 C CA . VAL A 1 238 ? -11.885 -3.583 10.157 1.00 93.06 238 VAL A CA 1
ATOM 1870 C C . VAL A 1 238 ? -11.735 -4.299 11.487 1.00 93.06 238 VAL A C 1
ATOM 1872 O O . VAL A 1 238 ? -12.714 -4.537 12.191 1.00 93.06 238 VAL A O 1
ATOM 1875 N N . GLU A 1 239 ? -10.504 -4.660 11.823 1.00 91.94 239 GLU A N 1
ATOM 1876 C CA . GLU A 1 239 ? -10.160 -5.379 13.044 1.00 91.94 239 GLU A CA 1
ATOM 1877 C C . GLU A 1 239 ? -9.130 -4.591 13.850 1.00 91.94 239 GLU A C 1
ATOM 1879 O O . GLU A 1 239 ? -8.127 -4.124 13.311 1.00 91.94 239 GLU A O 1
ATOM 1884 N N . ILE A 1 240 ? -9.345 -4.502 15.159 1.00 88.75 240 ILE A N 1
ATOM 1885 C CA . ILE A 1 240 ? -8.363 -4.008 16.125 1.00 88.75 240 ILE A CA 1
ATOM 1886 C C . ILE A 1 240 ? -8.060 -5.164 17.075 1.00 88.75 240 ILE A C 1
ATOM 1888 O O . ILE A 1 240 ? -8.942 -5.640 17.798 1.00 88.75 240 ILE A O 1
ATOM 1892 N N . GLN A 1 241 ? -6.819 -5.641 17.033 1.00 84.50 241 GLN A N 1
ATOM 1893 C CA . GLN A 1 241 ? -6.335 -6.792 17.786 1.00 84.50 241 GLN A CA 1
ATOM 1894 C C . GLN A 1 241 ? -5.483 -6.352 18.981 1.00 84.50 241 GLN A C 1
ATOM 1896 O O . GLN A 1 241 ? -4.608 -5.499 18.849 1.00 84.50 241 GLN A O 1
ATOM 1901 N N . ASP A 1 242 ? -5.714 -7.024 20.113 1.00 66.94 242 ASP A N 1
ATOM 1902 C CA . ASP A 1 242 ? -4.923 -6.969 21.354 1.00 66.94 242 ASP A CA 1
ATOM 1903 C C . ASP A 1 242 ? -4.770 -5.576 21.993 1.00 66.94 242 ASP A C 1
ATOM 1905 O O . ASP A 1 242 ? -3.685 -5.006 22.039 1.00 66.94 242 ASP A O 1
ATOM 1909 N N . LEU A 1 243 ? -5.868 -5.049 22.553 1.00 60.91 243 LEU A N 1
ATOM 1910 C CA . LEU A 1 243 ? -5.847 -3.826 23.370 1.00 60.91 243 LEU A CA 1
ATOM 1911 C C . LEU A 1 243 ? -5.355 -4.052 24.810 1.00 60.91 243 LEU A C 1
ATOM 1913 O O . LEU A 1 243 ? -5.059 -3.070 25.478 1.00 60.91 243 LEU A O 1
ATOM 1917 N N . ARG A 1 244 ? -5.293 -5.312 25.288 1.00 59.75 244 ARG A N 1
ATOM 1918 C CA . ARG A 1 244 ? -4.668 -5.817 26.536 1.00 59.75 244 ARG A CA 1
ATOM 1919 C C . ARG A 1 244 ? -5.144 -7.248 26.821 1.00 59.75 244 ARG A C 1
ATOM 1921 O O . ARG A 1 244 ? -6.343 -7.504 26.888 1.00 59.75 244 ARG A O 1
ATOM 1928 N N . GLN A 1 245 ? -4.223 -8.157 27.150 1.00 56.16 245 GLN A N 1
ATOM 1929 C CA . GLN A 1 245 ? -4.526 -9.378 27.907 1.00 56.16 245 GLN A CA 1
ATOM 1930 C C . GLN A 1 245 ? -3.616 -9.533 29.134 1.00 56.16 245 GLN A C 1
ATOM 1932 O O . GLN A 1 245 ? -2.397 -9.388 29.031 1.00 56.16 245 GLN A O 1
ATOM 1937 N N . ARG A 1 246 ? -4.256 -9.963 30.237 1.00 39.75 246 ARG A N 1
ATOM 1938 C CA . ARG A 1 246 ? -3.754 -10.448 31.545 1.00 39.75 246 ARG A CA 1
ATOM 1939 C C . ARG A 1 246 ? -3.665 -9.445 32.707 1.00 39.75 246 ARG A C 1
ATOM 1941 O O . ARG A 1 246 ? -2.583 -9.049 33.124 1.00 39.75 246 ARG A O 1
ATOM 1948 N N . SER A 1 247 ? -4.817 -9.246 33.350 1.00 40.62 247 SER A N 1
ATOM 1949 C CA . SER A 1 247 ? -4.936 -9.472 34.807 1.00 40.62 247 SER A CA 1
ATOM 1950 C C . SER A 1 247 ? -6.242 -10.179 35.206 1.00 40.62 247 SER A C 1
ATOM 1952 O O . SER A 1 247 ? -6.255 -10.895 36.198 1.00 40.62 247 SER A O 1
ATOM 1954 N N . THR A 1 248 ? -7.302 -10.129 34.395 1.00 39.69 248 THR A N 1
ATOM 1955 C CA . THR A 1 248 ? -8.546 -10.880 34.639 1.00 39.69 248 THR A CA 1
ATOM 1956 C C . THR A 1 248 ? -8.731 -11.950 33.558 1.00 39.69 248 THR A C 1
ATOM 1958 O O . THR A 1 248 ? -8.540 -11.683 32.377 1.00 39.69 248 THR A O 1
ATOM 1961 N N . GLY A 1 249 ? -9.037 -13.197 33.922 1.00 36.94 249 GLY A N 1
ATOM 1962 C CA . GLY A 1 249 ? -9.143 -14.348 33.005 1.00 36.94 249 GLY A CA 1
ATOM 1963 C C . GLY A 1 249 ? -10.338 -14.324 32.036 1.00 36.94 249 GLY A C 1
ATOM 1964 O O . GLY A 1 249 ? -11.026 -15.333 31.898 1.00 36.94 249 GLY A O 1
ATOM 1965 N N . LEU A 1 250 ? -10.609 -13.197 31.377 1.00 38.62 250 LEU A N 1
ATOM 1966 C CA . LEU A 1 250 ? -11.718 -12.998 30.444 1.00 38.62 250 LEU A CA 1
ATOM 1967 C C . LEU A 1 250 ? -11.219 -12.702 29.016 1.00 38.62 250 LEU A C 1
ATOM 1969 O O . LEU A 1 250 ? -10.097 -12.260 28.794 1.00 38.62 250 LEU A O 1
ATOM 1973 N N . ARG A 1 251 ? -12.073 -13.070 28.055 1.00 41.00 251 ARG A N 1
ATOM 1974 C CA . ARG A 1 251 ? -11.848 -13.250 26.607 1.00 41.00 251 ARG A CA 1
ATOM 1975 C C . ARG A 1 251 ? -11.139 -12.085 25.893 1.00 41.00 251 ARG A C 1
ATOM 1977 O O . ARG A 1 251 ? -11.292 -10.934 26.274 1.00 41.00 251 ARG A O 1
ATOM 1984 N N . GLN A 1 252 ? -10.448 -12.413 24.790 1.00 47.41 252 GLN A N 1
ATOM 1985 C CA . GLN A 1 252 ? -9.988 -11.467 23.757 1.00 47.41 252 GLN A CA 1
ATOM 1986 C C . GLN A 1 252 ? -11.077 -10.424 23.448 1.00 47.41 252 GLN A C 1
ATOM 1988 O O . GLN A 1 252 ? -12.146 -10.802 22.970 1.00 47.41 252 GLN A O 1
ATOM 1993 N N . SER A 1 253 ? -10.815 -9.134 23.674 1.00 51.06 253 SER A N 1
ATOM 1994 C CA . SER A 1 253 ? -11.634 -8.048 23.124 1.00 51.06 253 SER A CA 1
ATOM 1995 C C . SER A 1 253 ? -11.065 -7.632 21.769 1.00 51.06 253 SER A C 1
ATOM 1997 O O . SER A 1 253 ? -10.509 -6.551 21.599 1.00 51.06 253 SER A O 1
ATOM 1999 N N . ASN A 1 254 ? -11.172 -8.525 20.785 1.00 59.78 254 ASN A N 1
ATOM 2000 C CA . ASN A 1 254 ? -10.960 -8.121 19.400 1.00 59.78 254 ASN A CA 1
ATOM 2001 C C . ASN A 1 254 ? -12.169 -7.277 18.999 1.00 59.78 254 ASN A C 1
ATOM 2003 O O . ASN A 1 254 ? -13.298 -7.774 19.026 1.00 59.78 254 ASN A O 1
ATOM 2007 N N . LYS A 1 255 ? -11.948 -6.011 18.641 1.00 66.69 255 LYS A N 1
ATOM 2008 C CA . LYS A 1 255 ? -12.995 -5.226 17.987 1.00 66.69 255 LYS A CA 1
ATOM 2009 C C . LYS A 1 255 ? -12.969 -5.574 16.513 1.00 66.69 255 LYS A C 1
ATOM 2011 O O . LYS A 1 255 ? -11.921 -5.490 15.879 1.00 66.69 255 LYS A O 1
ATOM 2016 N N . CYS A 1 256 ? -14.106 -5.987 15.981 1.00 75.00 256 CYS A N 1
ATOM 2017 C CA . CYS A 1 256 ? -14.237 -6.372 14.588 1.00 75.00 256 CYS A CA 1
ATOM 2018 C C . CYS A 1 256 ? -15.554 -5.809 14.074 1.00 75.00 256 CYS A C 1
ATOM 2020 O O . CYS A 1 256 ? -16.610 -6.181 14.579 1.00 75.00 256 CYS A O 1
ATOM 2022 N N . GLY A 1 257 ? -15.470 -4.903 13.105 1.00 62.19 257 GLY A N 1
ATOM 2023 C CA . GLY A 1 257 ? -16.620 -4.420 12.356 1.00 62.19 257 GLY A CA 1
ATOM 2024 C C . GLY A 1 257 ? -16.571 -5.002 10.957 1.00 62.19 257 GLY A C 1
ATOM 2025 O O . GLY A 1 257 ? -15.533 -4.954 10.293 1.00 62.19 257 GLY A O 1
ATOM 2026 N N . ASN A 1 258 ? -17.701 -5.546 10.517 1.00 66.19 258 ASN A N 1
ATOM 2027 C CA . ASN A 1 258 ? -17.813 -6.234 9.240 1.00 66.19 258 ASN A CA 1
ATOM 2028 C C . ASN A 1 258 ? -18.987 -5.688 8.438 1.00 66.19 258 ASN A C 1
ATOM 2030 O O . ASN A 1 258 ? -20.080 -5.460 8.956 1.00 66.19 258 ASN A O 1
ATOM 2034 N N . PHE A 1 259 ? -18.774 -5.559 7.140 1.00 72.62 259 PHE A N 1
ATOM 2035 C CA . PHE A 1 259 ? -19.792 -5.252 6.158 1.00 72.62 259 PHE A CA 1
ATOM 2036 C C . PHE A 1 259 ? -19.597 -6.153 4.947 1.00 72.62 259 PHE A C 1
ATOM 2038 O O . PHE A 1 259 ? -18.496 -6.285 4.416 1.00 72.62 259 PHE A O 1
ATOM 2045 N N . SER A 1 260 ? -20.687 -6.754 4.486 1.00 64.88 260 SER A N 1
ATOM 2046 C CA . SER A 1 260 ? -20.728 -7.465 3.216 1.00 64.88 260 SER A CA 1
ATOM 2047 C C . SER A 1 260 ? -22.020 -7.106 2.498 1.00 64.88 260 SER A C 1
ATOM 2049 O O . SER A 1 260 ? -23.098 -7.078 3.096 1.00 64.88 260 SER A O 1
ATOM 2051 N N . ARG A 1 261 ? -21.914 -6.801 1.208 1.00 70.50 261 ARG A N 1
ATOM 2052 C CA . ARG A 1 261 ? -23.057 -6.587 0.328 1.00 70.50 261 ARG A CA 1
ATOM 2053 C C . ARG A 1 261 ? -23.170 -7.795 -0.589 1.00 70.50 261 ARG A C 1
ATOM 2055 O O . ARG A 1 261 ? -22.279 -8.054 -1.393 1.00 70.50 261 ARG A O 1
ATOM 2062 N N . VAL A 1 262 ? -24.273 -8.533 -0.481 1.00 53.84 262 VAL A N 1
ATOM 2063 C CA . VAL A 1 262 ? -24.564 -9.640 -1.398 1.00 53.84 262 VAL A CA 1
ATOM 2064 C C . VAL A 1 262 ? -24.921 -9.040 -2.756 1.00 53.84 262 VAL A C 1
ATOM 2066 O O . VAL A 1 262 ? -26.016 -8.511 -2.941 1.00 5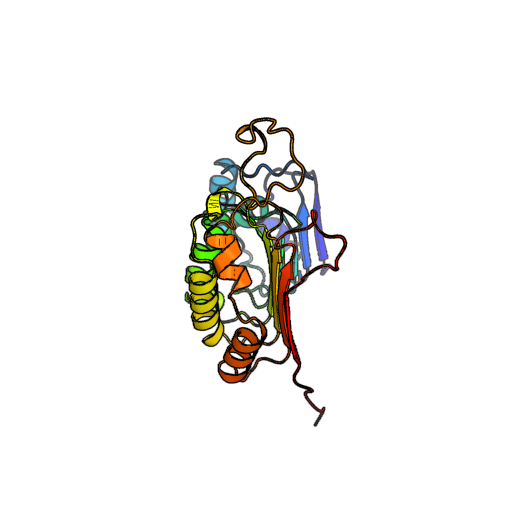3.84 262 VAL A O 1
ATOM 2069 N N . VAL A 1 263 ? -23.988 -9.085 -3.705 1.00 45.50 263 VAL A N 1
ATOM 2070 C CA . VAL A 1 263 ? -24.270 -8.724 -5.098 1.00 45.50 263 VAL A CA 1
ATOM 2071 C C . VAL A 1 263 ? -24.954 -9.930 -5.737 1.00 45.50 263 VAL A C 1
ATOM 2073 O O . VAL A 1 263 ? -24.297 -10.891 -6.132 1.00 45.50 263 VAL A O 1
ATOM 2076 N N . GLY A 1 264 ? -26.287 -9.915 -5.765 1.00 32.91 264 GLY A N 1
ATOM 2077 C CA . GLY A 1 264 ? -27.067 -10.908 -6.498 1.00 32.91 264 GLY A CA 1
ATOM 2078 C C . GLY A 1 264 ? -26.687 -10.874 -7.977 1.00 32.91 264 GLY A C 1
ATOM 2079 O O . GLY A 1 264 ? -26.688 -9.809 -8.591 1.00 32.91 264 GLY A O 1
ATOM 2080 N N . SER A 1 265 ? -26.317 -12.030 -8.525 1.00 33.75 265 SER A N 1
ATOM 2081 C CA . SER A 1 265 ? -26.075 -12.215 -9.953 1.00 33.75 265 SER A CA 1
ATOM 2082 C C . SER A 1 265 ? -27.377 -11.946 -10.711 1.00 33.75 265 SER A C 1
ATOM 2084 O O . SER A 1 265 ? -28.329 -12.716 -10.576 1.00 33.75 265 SER A O 1
ATOM 2086 N N . GLY A 1 266 ? -27.427 -10.829 -11.434 1.00 33.09 266 GLY A N 1
ATOM 2087 C CA . GLY A 1 266 ? -28.424 -10.555 -12.470 1.00 33.09 266 GLY A CA 1
ATOM 2088 C C . GLY A 1 266 ? -27.895 -10.962 -13.833 1.00 33.09 266 GLY A C 1
ATOM 2089 O O . GLY A 1 266 ? -26.671 -10.796 -14.044 1.00 33.09 266 GLY A O 1
#

Organism: NCBI:txid2498619

pLDDT: mean 82.63, std 16.38, range [32.91, 97.31]

Sequence (266 aa):
MRRLTIRNDCRYPRLAPLIRAYPNLAYLNVNTFGDTAYHLPDPEAEAARAVNVSSQHAADAPGPWRRLEEIVGPIVELYALGLQAPVGLLRVPEFGIGDRNLDYFSTVFRDLQLRGIQFAAEGELFLPRFVELVRGPGASFLENIDLRVHLHRDQADKDLAAVLDDLGSGLARLPLRRLHLRLVANELRPPSHTQAPLLTGELHTPLTPAERSLDEFDVDAYVRRLASAVDSLTEAVVEIQDLRQRSTGLRQSNKCGNFSRVVGSG